Protein AF-A0A952SLA1-F1 (afdb_monomer)

Nearest PDB structures (foldseek):
  2pn2-assembly1_A-2  TM=8.470E-01  e=1.035E-06  Psychrobacter arcticus 273-4
  6mjn-assembly2_C  TM=7.609E-01  e=1.758E-06  Legionella pneumophila
  2onf-assembly1_B  TM=7.734E-01  e=1.473E-06  Thermoplasma acidophilum
  3lus-assembly1_A  TM=6.935E-01  e=1.978E-06  Vibrio cholerae O1 biovar El Tor str. N16961
  4mh4-assembly1_B  TM=7.014E-01  e=5.046E-05  Burkholderia cenocepacia J2315

Secondary structure (DSSP, 8-state):
--PPPPGGGTTTSGGG--HHHHHHHHHHHHHHHHHS---TT---PPPPPPHHHHHHH-S--EEEE-SSSS-EEEEETTEEEEE---GGGTS---S--HHHHHHHHHHHHHHHHHHHHHHHHT----EEEEEEEEEEESSGGGPEEEEEEEEEEESS--HHHHHHHHHHHTTSHHHHHHTS----------TTGGG-

Solvent-accessible surface area (backbone atoms only — not comparable to full-atom values): 12074 Å² total; per-residue (Å²): 142,78,82,85,78,70,81,70,68,67,67,65,67,65,80,77,57,54,52,69,56,54,39,50,53,52,54,46,53,42,51,49,57,69,66,51,96,62,71,92,87,57,98,69,75,60,80,57,66,54,75,67,56,44,68,56,50,56,91,64,72,51,75,52,68,72,89,56,53,65,41,28,45,34,38,45,67,95,41,81,48,54,32,10,34,46,60,94,78,62,18,70,54,79,34,51,33,70,66,53,50,52,47,50,54,43,46,51,38,20,47,52,45,41,49,57,50,30,59,76,68,70,46,60,67,74,49,68,50,69,50,73,46,79,48,76,45,78,61,78,92,74,39,44,80,43,75,50,78,50,76,49,78,41,57,88,58,52,72,67,53,50,54,50,45,58,66,47,38,70,65,17,70,58,51,49,51,72,76,47,94,69,85,87,85,86,81,92,77,66,97,62,73,80,75,117

Radius of gyration: 21.8 Å; Cα contacts (8 Å, |Δi|>4): 211; chains: 1; bounding box: 40×64×58 Å

Foldseek 3Di:
DDDDDDPVVVVVVPPPDQLVRLLVLLLVQQVVVVPDPDDPPDPDHRQFDPPVSPVSNDWDKHWDDDPAPQWIWIDTGSDIFIAWDDVVVVIDPPHHHPVVVLVVVLQVLLQVQLVVVCVVVVHFWPGKDKDKDWDWDDDDPPIDIDIDIDMDIDGPGDPVSVVVSVVRSCVGPSNCQVVDDHDDDDDDDDDCPSPD

Sequence (196 aa):
MKATEPIATIAAAYTTMSSAALTMLYHWSAVRWIKEDRPVNTPQDPPAPDAATAAELGHSAIVSIDRDPYVSTVYARDHRLVADEPTSMGGGDTGPTPYELLLASIGACKVITLRMYADRKGWPMESATIALTHTRQGAGAEARETIAAELELTGPLSSEQRARLSEIADRCPVHRTLAGDLVLTTVLVEEGDAMA

pLDDT: mean 78.45, std 22.01, range [32.94, 98.5]

Mean predicted aligned error: 12.23 Å

Structure (mmCIF, N/CA/C/O backbone):
data_AF-A0A952SLA1-F1
#
_entry.id   AF-A0A952SLA1-F1
#
loop_
_atom_site.group_PDB
_atom_site.id
_atom_site.type_symbol
_atom_site.label_atom_id
_atom_site.label_alt_id
_atom_site.label_comp_id
_atom_site.label_asym_id
_atom_site.label_entity_id
_atom_site.label_seq_id
_atom_site.pdbx_PDB_ins_code
_atom_site.Cartn_x
_atom_site.Cartn_y
_atom_site.Cartn_z
_atom_site.occupancy
_atom_site.B_iso_or_equiv
_atom_site.auth_seq_id
_atom_site.auth_comp_id
_atom_site.auth_asym_id
_atom_site.auth_atom_id
_atom_site.pdbx_PDB_model_num
ATOM 1 N N . MET A 1 1 ? 6.727 -45.889 -34.108 1.00 43.34 1 MET A N 1
ATOM 2 C CA . MET A 1 1 ? 6.498 -46.445 -32.756 1.00 43.34 1 MET A CA 1
ATOM 3 C C . MET A 1 1 ? 7.802 -46.402 -31.980 1.00 43.34 1 MET A C 1
ATOM 5 O O . MET A 1 1 ? 8.646 -47.265 -32.174 1.00 43.34 1 MET A O 1
ATOM 9 N N . LYS A 1 2 ? 7.987 -45.379 -31.148 1.00 33.00 2 LYS A N 1
ATOM 10 C CA . LYS A 1 2 ? 8.925 -45.401 -30.022 1.00 33.00 2 LYS A CA 1
ATOM 11 C C . LYS A 1 2 ? 8.209 -44.760 -28.839 1.00 33.00 2 LYS A C 1
ATOM 13 O O . LYS A 1 2 ? 7.409 -43.849 -29.028 1.00 33.00 2 LYS A O 1
ATOM 18 N N . ALA A 1 3 ? 8.396 -45.405 -27.701 1.00 33.41 3 ALA A N 1
ATOM 19 C CA . ALA A 1 3 ? 7.540 -45.387 -26.535 1.00 33.41 3 ALA A CA 1
ATOM 20 C C . ALA A 1 3 ? 7.492 -44.025 -25.834 1.00 33.41 3 ALA A C 1
ATOM 22 O O . ALA A 1 3 ? 8.496 -43.330 -25.729 1.00 33.41 3 ALA A O 1
ATOM 23 N N . THR A 1 4 ? 6.303 -43.703 -25.336 1.00 45.06 4 THR A N 1
ATOM 24 C CA . THR A 1 4 ? 6.039 -42.760 -24.250 1.00 45.06 4 THR A CA 1
ATOM 25 C C . THR A 1 4 ? 6.838 -43.157 -23.011 1.00 45.06 4 THR A C 1
ATOM 27 O O . THR A 1 4 ? 6.607 -44.236 -22.461 1.00 45.06 4 THR A O 1
ATOM 30 N N . GLU A 1 5 ? 7.743 -42.294 -22.559 1.00 38.94 5 GLU A N 1
ATOM 31 C CA . GLU A 1 5 ? 8.254 -42.369 -21.190 1.00 38.94 5 GLU A CA 1
ATOM 32 C C . GLU A 1 5 ? 7.191 -41.830 -20.214 1.00 38.94 5 GLU A C 1
ATOM 34 O O . GLU A 1 5 ? 6.466 -40.888 -20.552 1.00 38.94 5 GLU A O 1
ATOM 39 N N . PRO A 1 6 ? 7.022 -42.448 -19.031 1.00 40.94 6 PRO A N 1
ATOM 40 C CA . PRO A 1 6 ? 5.952 -42.098 -18.114 1.00 40.94 6 PRO A CA 1
ATOM 41 C C . PRO A 1 6 ? 6.250 -40.780 -17.389 1.00 40.94 6 PRO A C 1
ATOM 43 O O . PRO A 1 6 ? 7.374 -40.507 -16.977 1.00 40.94 6 PRO A O 1
ATOM 46 N N . ILE A 1 7 ? 5.180 -40.023 -17.141 1.00 42.28 7 ILE A N 1
ATOM 47 C CA . ILE A 1 7 ? 5.076 -38.748 -16.398 1.00 42.28 7 ILE A CA 1
ATOM 48 C C . ILE A 1 7 ? 5.726 -38.783 -14.985 1.00 42.28 7 ILE A C 1
ATOM 50 O O . ILE A 1 7 ? 5.871 -37.756 -14.330 1.00 42.28 7 ILE A O 1
ATOM 54 N N . ALA A 1 8 ? 6.198 -39.944 -14.521 1.00 32.94 8 ALA A N 1
ATOM 55 C CA . ALA A 1 8 ? 6.833 -40.140 -13.220 1.00 32.94 8 ALA A CA 1
ATOM 56 C C . ALA A 1 8 ? 8.242 -39.521 -13.081 1.00 32.94 8 ALA A C 1
ATOM 58 O O . ALA A 1 8 ? 8.677 -39.282 -11.958 1.00 32.94 8 ALA A O 1
ATOM 59 N N . THR A 1 9 ? 8.951 -39.222 -14.176 1.00 38.16 9 THR A N 1
ATOM 60 C CA . THR A 1 9 ? 10.340 -38.713 -14.098 1.00 38.16 9 THR A CA 1
ATOM 61 C C . THR A 1 9 ? 10.426 -37.205 -13.811 1.00 38.16 9 THR A C 1
ATOM 63 O O . THR A 1 9 ? 11.450 -36.734 -13.327 1.00 38.16 9 THR A O 1
ATOM 66 N N . ILE A 1 10 ? 9.346 -36.439 -14.011 1.00 40.91 10 ILE A N 1
ATOM 67 C CA . ILE A 1 10 ? 9.342 -34.985 -13.748 1.00 40.91 10 ILE A CA 1
ATOM 68 C C . ILE A 1 10 ? 9.152 -34.679 -12.248 1.00 40.91 10 ILE A C 1
ATOM 70 O O . ILE A 1 10 ? 9.674 -33.689 -11.753 1.00 40.91 10 ILE A O 1
ATOM 74 N N . ALA A 1 11 ? 8.508 -35.565 -11.480 1.00 35.81 11 ALA A N 1
ATOM 75 C CA . ALA A 1 11 ? 8.254 -35.346 -10.050 1.00 35.81 11 ALA A CA 1
ATOM 76 C C . ALA A 1 11 ? 9.509 -35.457 -9.156 1.00 35.81 11 ALA A C 1
ATOM 78 O O . ALA A 1 11 ? 9.521 -34.921 -8.053 1.00 35.81 11 ALA A O 1
ATOM 79 N N . ALA A 1 12 ? 10.577 -36.122 -9.614 1.00 36.41 12 ALA A N 1
ATOM 80 C CA . ALA A 1 12 ? 11.776 -36.349 -8.801 1.00 36.41 12 ALA A CA 1
ATOM 81 C C . ALA A 1 12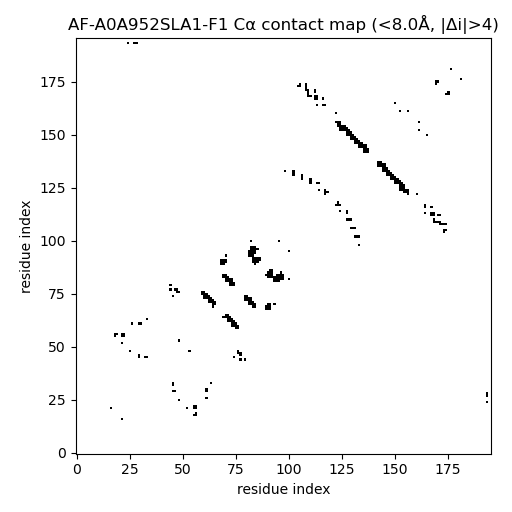 ? 12.740 -35.145 -8.761 1.00 36.41 12 ALA A C 1
ATOM 83 O O . ALA A 1 12 ? 13.519 -35.030 -7.814 1.00 36.41 12 ALA A O 1
ATOM 84 N N . ALA A 1 13 ? 12.670 -34.233 -9.740 1.00 39.88 13 ALA A N 1
ATOM 85 C CA . ALA A 1 13 ? 13.579 -33.087 -9.849 1.00 39.88 13 ALA A CA 1
ATOM 86 C C . ALA A 1 13 ? 13.260 -31.943 -8.865 1.00 39.88 13 ALA A C 1
ATOM 88 O O . ALA A 1 13 ? 14.137 -31.145 -8.546 1.00 39.88 13 ALA A O 1
ATOM 89 N N . TYR A 1 14 ? 12.034 -31.890 -8.335 1.00 42.75 14 TYR A N 1
ATOM 90 C CA . TYR A 1 14 ? 11.587 -30.823 -7.432 1.00 42.75 14 TYR A CA 1
ATOM 91 C C . TYR A 1 14 ? 11.990 -31.048 -5.967 1.00 42.75 14 TYR A C 1
ATOM 93 O O . TYR A 1 14 ? 12.074 -30.100 -5.196 1.00 42.75 14 TYR A O 1
ATOM 101 N N . THR A 1 15 ? 12.319 -32.282 -5.574 1.00 43.84 15 THR A N 1
ATOM 102 C CA . THR A 1 15 ? 12.579 -32.641 -4.164 1.00 43.84 15 THR A CA 1
ATOM 103 C C . THR A 1 15 ? 13.938 -32.180 -3.615 1.00 43.84 15 THR A C 1
ATOM 105 O O . THR A 1 15 ? 14.208 -32.366 -2.430 1.00 43.84 15 THR A O 1
ATOM 108 N N . THR A 1 16 ? 14.818 -31.614 -4.449 1.00 45.78 16 THR A N 1
ATOM 109 C CA . THR A 1 16 ? 16.187 -31.219 -4.054 1.00 45.78 16 THR A CA 1
ATOM 110 C C . THR A 1 16 ? 16.540 -29.764 -4.359 1.00 45.78 16 THR A C 1
ATOM 112 O O . THR A 1 16 ? 17.681 -29.358 -4.137 1.00 45.78 16 THR A O 1
ATOM 115 N N . MET A 1 17 ? 15.607 -28.965 -4.879 1.00 48.09 17 MET A N 1
ATOM 116 C CA . MET A 1 17 ? 15.880 -27.569 -5.222 1.00 48.09 17 MET A CA 1
ATOM 117 C C . MET A 1 17 ? 15.688 -26.667 -4.000 1.00 48.09 17 MET A C 1
ATOM 119 O O . MET A 1 17 ? 14.691 -26.751 -3.294 1.00 48.09 17 MET A O 1
ATOM 123 N N . SER A 1 18 ? 16.656 -25.788 -3.738 1.00 49.88 18 SER A N 1
ATOM 124 C CA . SER A 1 18 ? 16.483 -24.712 -2.755 1.00 49.88 18 SER A CA 1
ATOM 125 C C . SER A 1 18 ? 15.348 -23.778 -3.201 1.00 49.88 18 SER A C 1
ATOM 127 O O . SER A 1 18 ? 15.188 -23.558 -4.402 1.00 49.88 18 SER A O 1
ATOM 129 N N . SER A 1 19 ? 14.613 -23.172 -2.262 1.00 50.59 19 SER A N 1
ATOM 130 C CA . SER A 1 19 ? 13.559 -22.168 -2.534 1.00 50.59 19 SER A CA 1
ATOM 131 C C . SER A 1 19 ? 14.018 -21.078 -3.525 1.00 50.59 19 SER A C 1
ATOM 133 O O . SER A 1 19 ? 13.255 -20.660 -4.397 1.00 50.59 19 SER A O 1
ATOM 135 N N . ALA A 1 20 ? 15.303 -20.703 -3.506 1.00 43.28 20 ALA A N 1
ATOM 136 C CA . ALA A 1 20 ? 15.884 -19.767 -4.471 1.00 43.28 20 ALA A CA 1
ATOM 137 C C . ALA A 1 20 ? 15.860 -20.280 -5.929 1.00 43.28 20 ALA A C 1
ATOM 139 O O . ALA A 1 20 ? 15.595 -19.515 -6.852 1.00 43.28 20 ALA A O 1
ATOM 140 N N . ALA A 1 21 ? 16.096 -21.574 -6.152 1.00 47.94 21 ALA A N 1
ATOM 141 C CA . ALA A 1 21 ? 16.152 -22.168 -7.487 1.00 47.94 21 ALA A CA 1
ATOM 142 C C . ALA A 1 21 ? 14.748 -22.402 -8.082 1.00 47.94 21 ALA A C 1
ATOM 144 O O . ALA A 1 21 ? 14.544 -22.198 -9.277 1.00 47.94 21 ALA A O 1
ATOM 145 N N . LEU A 1 22 ? 13.762 -22.726 -7.239 1.00 48.06 22 LEU A N 1
ATOM 146 C CA . LEU A 1 22 ? 12.336 -22.746 -7.601 1.00 48.06 22 LEU A CA 1
ATOM 147 C C . LEU A 1 22 ? 11.819 -21.340 -7.939 1.00 48.06 22 LEU A C 1
ATOM 149 O O . LEU A 1 22 ? 11.082 -21.163 -8.909 1.00 48.06 22 LEU A O 1
ATOM 153 N N . THR A 1 23 ? 12.289 -20.331 -7.195 1.00 47.50 23 THR A N 1
ATOM 154 C CA . THR A 1 23 ? 12.039 -18.914 -7.486 1.00 47.50 23 THR A CA 1
ATOM 155 C C . THR A 1 23 ? 12.507 -18.521 -8.864 1.00 47.50 23 THR A C 1
ATOM 157 O O . THR A 1 23 ? 11.713 -18.001 -9.647 1.00 47.50 23 THR A O 1
ATOM 160 N N . MET A 1 24 ? 13.750 -18.834 -9.203 1.00 51.06 24 MET A N 1
ATOM 161 C CA . MET A 1 24 ? 14.272 -18.522 -10.524 1.00 51.06 24 MET A CA 1
ATOM 162 C C . MET A 1 24 ? 13.478 -19.251 -11.620 1.00 51.06 24 MET A C 1
ATOM 164 O O . MET A 1 24 ? 12.956 -18.592 -12.515 1.00 51.06 24 MET A O 1
ATOM 168 N N . LEU A 1 25 ? 13.277 -20.567 -11.525 1.00 56.56 25 LEU A N 1
ATOM 169 C CA . LEU A 1 25 ? 12.568 -21.331 -12.563 1.00 56.56 25 LEU A CA 1
ATOM 170 C C . LEU A 1 25 ? 11.125 -20.859 -12.814 1.00 56.56 25 LEU A C 1
ATOM 172 O O . LEU A 1 25 ? 10.714 -20.756 -13.974 1.00 56.56 25 LEU A O 1
ATOM 176 N N . TYR A 1 26 ? 10.360 -20.537 -11.765 1.00 54.69 26 TYR A N 1
ATOM 177 C CA . TYR A 1 26 ? 9.002 -20.008 -11.924 1.00 54.69 26 TYR A CA 1
ATOM 178 C C . TYR A 1 26 ? 9.004 -18.617 -12.571 1.00 54.69 26 TYR A C 1
ATOM 180 O O . TYR A 1 26 ? 8.294 -18.397 -13.554 1.00 54.69 26 TYR A O 1
ATOM 188 N N . HIS A 1 27 ? 9.835 -17.693 -12.069 1.00 47.41 27 HIS A N 1
ATOM 189 C CA . HIS A 1 27 ? 9.910 -16.336 -12.616 1.00 47.41 27 HIS A CA 1
ATOM 190 C C . HIS A 1 27 ? 10.312 -16.364 -14.094 1.00 47.41 27 HIS A C 1
ATOM 192 O O . HIS A 1 27 ? 9.701 -15.676 -14.903 1.00 47.41 27 HIS A O 1
ATOM 198 N N . TRP A 1 28 ? 11.260 -17.219 -14.478 1.00 48.12 28 TRP A N 1
ATOM 199 C CA . TRP A 1 28 ? 11.701 -17.355 -15.867 1.00 48.12 28 TRP A CA 1
ATOM 200 C C . TRP A 1 28 ? 10.676 -18.030 -16.783 1.00 48.12 28 TRP A C 1
ATOM 202 O O . TRP A 1 28 ? 10.518 -17.617 -17.933 1.00 48.12 28 TRP A O 1
ATOM 212 N N . SER A 1 29 ? 9.916 -19.001 -16.274 1.00 59.28 29 SER A N 1
ATOM 213 C CA . SER A 1 29 ? 8.807 -19.620 -17.013 1.00 59.28 29 SER A CA 1
ATOM 214 C C . SER A 1 29 ? 7.667 -18.628 -17.272 1.00 59.28 29 SER A C 1
ATOM 216 O O . SER A 1 29 ? 7.120 -18.580 -18.374 1.00 59.28 29 SER A O 1
ATOM 218 N N . ALA A 1 30 ? 7.342 -17.784 -16.292 1.00 52.97 30 ALA A N 1
ATOM 219 C CA . ALA A 1 30 ? 6.322 -16.751 -16.431 1.00 52.97 30 ALA A CA 1
ATOM 220 C C . ALA A 1 30 ? 6.808 -15.548 -17.266 1.00 52.97 30 ALA A C 1
ATOM 222 O O . ALA A 1 30 ? 6.053 -15.039 -18.089 1.00 52.97 30 ALA A O 1
ATOM 223 N N . VAL A 1 31 ? 8.084 -15.155 -17.174 1.00 53.16 31 VAL A N 1
ATOM 224 C CA . VAL A 1 31 ? 8.702 -14.176 -18.093 1.00 53.16 31 VAL A CA 1
ATOM 225 C C . VAL A 1 31 ? 8.676 -14.685 -19.536 1.00 53.16 31 VAL A C 1
ATOM 227 O O . VAL A 1 31 ? 8.389 -13.921 -20.454 1.00 53.16 31 VAL A O 1
ATOM 230 N N . ARG A 1 32 ? 8.920 -15.981 -19.760 1.00 55.47 32 ARG A N 1
ATOM 231 C CA . ARG A 1 32 ? 8.799 -16.601 -21.086 1.00 55.47 32 ARG A CA 1
ATOM 232 C C . ARG A 1 32 ? 7.361 -16.577 -21.605 1.00 55.47 32 ARG A C 1
ATOM 234 O O . ARG A 1 32 ? 7.157 -16.292 -22.779 1.00 55.47 32 ARG A O 1
ATOM 241 N N . TRP A 1 33 ? 6.382 -16.827 -20.736 1.00 49.25 33 TRP A N 1
ATOM 242 C CA . TRP A 1 33 ? 4.964 -16.705 -21.078 1.00 49.25 33 TRP A CA 1
ATOM 243 C C . TRP A 1 33 ? 4.598 -15.267 -21.497 1.00 49.25 33 TRP A C 1
ATOM 245 O O . TRP A 1 33 ? 3.852 -15.094 -22.455 1.00 49.25 33 TRP A O 1
ATOM 255 N N . ILE A 1 34 ? 5.175 -14.247 -20.845 1.00 50.03 34 ILE A N 1
ATOM 256 C CA . ILE A 1 34 ? 4.973 -12.824 -21.185 1.00 50.03 34 ILE A CA 1
ATOM 257 C C . ILE A 1 34 ? 5.632 -12.453 -22.528 1.00 50.03 34 ILE A C 1
ATOM 259 O O . ILE A 1 34 ? 5.104 -11.619 -23.257 1.00 50.03 34 ILE A O 1
ATOM 263 N N . LYS A 1 35 ? 6.783 -13.054 -22.858 1.00 44.03 35 LYS A N 1
ATOM 264 C CA . LYS A 1 35 ? 7.588 -12.729 -24.053 1.00 44.03 35 LYS A CA 1
ATOM 265 C C . LYS A 1 35 ? 7.155 -13.429 -25.346 1.00 44.03 35 LYS A C 1
ATOM 267 O O . LYS A 1 35 ? 7.640 -13.062 -26.412 1.00 44.03 35 LYS A O 1
ATOM 272 N N . GLU A 1 36 ? 6.307 -14.454 -25.292 1.00 50.72 36 GLU A N 1
ATOM 273 C CA . GLU A 1 36 ? 5.755 -15.050 -26.513 1.00 50.72 36 GLU A CA 1
ATOM 274 C C . GLU A 1 36 ? 4.754 -14.069 -27.142 1.00 50.72 36 GLU A C 1
ATOM 276 O O . GLU A 1 36 ? 3.711 -13.818 -26.548 1.00 50.72 36 GLU A O 1
ATOM 281 N N . ASP A 1 37 ? 5.084 -13.532 -28.329 1.00 42.19 37 ASP A N 1
ATOM 282 C CA . ASP A 1 37 ? 4.292 -12.586 -29.141 1.00 42.19 37 ASP A CA 1
ATOM 283 C C . ASP A 1 37 ? 2.820 -13.025 -29.251 1.00 42.19 37 ASP A C 1
ATOM 285 O O . ASP A 1 37 ? 2.411 -13.777 -30.144 1.00 42.19 37 ASP A O 1
ATOM 289 N N . ARG A 1 38 ? 1.999 -12.568 -28.303 1.00 44.94 38 ARG A N 1
ATOM 290 C CA . ARG A 1 38 ? 0.571 -12.863 -28.231 1.00 44.94 38 ARG A CA 1
ATOM 291 C C . ARG A 1 38 ? -0.203 -11.551 -28.178 1.00 44.94 38 ARG A C 1
ATOM 293 O O . ARG A 1 38 ? 0.195 -10.624 -27.479 1.00 44.94 38 ARG A O 1
ATOM 300 N N . PRO A 1 39 ? -1.313 -11.445 -28.924 1.00 38.78 39 PRO A N 1
ATOM 301 C CA . PRO A 1 39 ? -2.072 -10.209 -29.009 1.00 38.78 39 PRO A CA 1
ATOM 302 C C . PRO A 1 39 ? -2.547 -9.763 -27.620 1.00 38.78 39 PRO A C 1
ATOM 304 O O . PRO A 1 39 ? -3.238 -10.515 -26.929 1.00 38.78 39 PRO A O 1
ATOM 307 N N . VAL A 1 40 ? -2.235 -8.505 -27.281 1.00 42.12 40 VAL A N 1
ATOM 308 C CA . VAL A 1 40 ? -2.532 -7.777 -26.023 1.00 42.12 40 VAL A CA 1
ATOM 309 C C . VAL A 1 40 ? -4.003 -7.886 -25.569 1.00 42.12 40 VAL A C 1
ATOM 311 O O . VAL A 1 40 ? -4.319 -7.697 -24.397 1.00 42.12 40 VAL A O 1
ATOM 314 N N . ASN A 1 41 ? -4.909 -8.278 -26.471 1.00 34.78 41 ASN A N 1
ATOM 315 C CA . ASN A 1 41 ? -6.347 -8.410 -26.227 1.00 34.78 41 ASN A CA 1
ATOM 316 C C . ASN A 1 41 ? -6.846 -9.836 -25.927 1.00 34.78 41 ASN A C 1
ATOM 318 O O . ASN A 1 41 ? -8.048 -10.084 -26.024 1.00 34.78 41 ASN A O 1
ATOM 322 N N . THR A 1 42 ? -5.978 -10.770 -25.528 1.00 37.78 42 THR A N 1
ATOM 323 C CA . THR A 1 42 ? -6.430 -12.075 -25.010 1.00 37.78 42 THR A CA 1
ATOM 324 C C . THR A 1 42 ? -6.150 -12.155 -23.507 1.00 37.78 42 THR A C 1
ATOM 326 O O . THR A 1 42 ? -4.982 -12.181 -23.125 1.00 37.78 42 THR A O 1
ATOM 329 N N . PRO A 1 43 ? -7.172 -12.184 -22.630 1.00 41.72 43 PRO A N 1
ATOM 330 C CA . PRO A 1 43 ? -6.973 -12.399 -21.205 1.00 41.72 43 PRO A CA 1
ATOM 331 C C . PRO A 1 43 ? -6.674 -13.877 -20.979 1.00 41.72 43 PRO A C 1
ATOM 333 O O . PRO A 1 43 ? -7.566 -14.705 -20.814 1.00 41.72 43 PRO A O 1
ATOM 336 N N . GLN A 1 44 ? -5.399 -14.213 -21.023 1.00 44.22 44 GLN A N 1
ATOM 337 C CA . GLN A 1 44 ? -4.875 -15.358 -20.303 1.00 44.22 44 GLN A CA 1
ATOM 338 C C . GLN A 1 44 ? -3.760 -14.797 -19.442 1.00 44.22 44 GLN A C 1
ATOM 340 O O . GLN A 1 44 ? -3.009 -13.967 -19.926 1.00 44.22 44 GLN A O 1
ATOM 345 N N . ASP A 1 45 ? -3.724 -15.154 -18.170 1.00 48.94 45 ASP A N 1
ATOM 346 C CA . ASP A 1 45 ? -2.654 -14.786 -17.250 1.00 48.94 45 ASP A CA 1
ATOM 347 C C . ASP A 1 45 ? -1.480 -15.769 -17.431 1.00 48.94 45 ASP A C 1
ATOM 349 O O . ASP A 1 45 ? -1.698 -16.891 -17.920 1.00 48.94 45 ASP A O 1
ATOM 353 N N . PRO A 1 46 ? -0.236 -15.413 -17.047 1.00 49.47 46 PRO A N 1
ATOM 354 C CA . PRO A 1 46 ? 0.784 -16.432 -16.840 1.00 49.47 46 PRO A CA 1
ATOM 355 C C . PRO A 1 46 ? 0.221 -17.483 -15.877 1.00 49.47 46 PRO A C 1
ATOM 357 O O . PRO A 1 46 ? -0.436 -17.108 -14.902 1.00 49.47 46 PRO A O 1
ATOM 360 N N . PRO A 1 47 ? 0.416 -18.790 -16.141 1.00 52.12 47 PRO A N 1
ATOM 361 C CA . PRO A 1 47 ? -0.121 -19.819 -15.267 1.00 52.12 47 PRO A CA 1
ATOM 362 C C . PRO A 1 47 ? 0.424 -19.586 -13.860 1.00 52.12 47 PRO A C 1
ATOM 364 O O . PRO A 1 47 ? 1.643 -19.571 -13.665 1.00 52.12 47 PRO A O 1
ATOM 367 N N . ALA A 1 48 ? -0.475 -19.373 -12.897 1.00 53.53 48 ALA A N 1
ATOM 368 C CA . ALA A 1 48 ? -0.086 -19.241 -11.505 1.00 53.53 48 ALA A CA 1
ATOM 369 C C . ALA A 1 48 ? 0.728 -20.468 -11.070 1.00 53.53 48 ALA A C 1
ATOM 371 O O . ALA A 1 48 ? 0.495 -21.576 -11.575 1.00 53.53 48 ALA A O 1
ATOM 372 N N . PRO A 1 49 ? 1.686 -20.295 -10.141 1.00 55.09 49 PRO A N 1
ATOM 373 C CA . PRO A 1 49 ? 2.421 -21.432 -9.628 1.00 55.09 49 PRO A CA 1
ATOM 374 C C . PRO A 1 49 ? 1.416 -22.364 -8.953 1.00 55.09 49 PRO A C 1
ATOM 376 O O . PRO A 1 49 ? 0.453 -21.902 -8.330 1.00 55.09 49 PRO A O 1
ATOM 379 N N . ASP A 1 50 ? 1.639 -23.675 -9.038 1.00 62.50 50 ASP A N 1
ATOM 380 C CA . ASP A 1 50 ? 0.862 -24.591 -8.212 1.00 62.50 50 ASP A CA 1
ATOM 381 C C . ASP A 1 50 ? 1.036 -24.256 -6.718 1.00 62.50 50 ASP A C 1
ATOM 383 O O . ASP A 1 50 ? 1.958 -23.547 -6.302 1.00 62.50 50 ASP A O 1
ATOM 387 N N . ALA A 1 51 ? 0.115 -24.741 -5.885 1.00 55.81 51 ALA A N 1
ATOM 388 C CA . ALA A 1 51 ? 0.079 -24.382 -4.468 1.00 55.81 51 ALA A CA 1
ATOM 389 C C . ALA A 1 51 ? 1.375 -24.736 -3.710 1.00 55.81 51 ALA A C 1
ATOM 391 O O . ALA A 1 51 ? 1.697 -24.072 -2.725 1.00 55.81 51 ALA A O 1
ATOM 392 N N . ALA A 1 52 ? 2.115 -25.754 -4.165 1.00 56.44 52 ALA A N 1
ATOM 393 C CA . ALA A 1 52 ? 3.394 -26.149 -3.582 1.00 56.44 52 ALA A CA 1
ATOM 394 C C . ALA A 1 52 ? 4.487 -25.123 -3.919 1.00 56.44 52 ALA A C 1
ATOM 396 O O . ALA A 1 52 ? 5.141 -24.597 -3.021 1.00 56.44 52 ALA A O 1
ATOM 397 N N . THR A 1 53 ? 4.591 -24.747 -5.192 1.00 58.78 53 THR A N 1
ATOM 398 C CA . THR A 1 53 ? 5.533 -23.734 -5.675 1.00 58.78 53 THR A CA 1
ATOM 399 C C . THR A 1 53 ? 5.220 -22.361 -5.069 1.00 58.78 53 THR A C 1
ATOM 401 O O . THR A 1 53 ? 6.114 -21.661 -4.602 1.00 58.78 53 THR A O 1
ATOM 404 N N . ALA A 1 54 ? 3.941 -21.984 -4.971 1.00 59.12 54 ALA A N 1
ATOM 405 C CA . ALA A 1 54 ? 3.514 -20.731 -4.345 1.00 59.12 54 ALA A CA 1
ATOM 406 C C . ALA A 1 54 ? 3.877 -20.647 -2.848 1.00 59.12 54 ALA A C 1
ATOM 408 O O . ALA A 1 54 ? 4.197 -19.565 -2.353 1.00 59.12 54 ALA A O 1
ATOM 409 N N . ALA A 1 55 ? 3.846 -21.772 -2.127 1.00 57.75 55 ALA A N 1
ATOM 410 C CA . ALA A 1 55 ? 4.220 -21.824 -0.715 1.00 57.75 55 ALA A CA 1
ATOM 411 C C . ALA A 1 55 ? 5.736 -21.653 -0.497 1.00 57.75 55 ALA A C 1
ATOM 413 O O . ALA A 1 55 ? 6.144 -21.082 0.514 1.00 57.75 55 ALA A O 1
ATOM 414 N N . GLU A 1 56 ? 6.563 -22.103 -1.443 1.00 60.66 56 GLU A N 1
ATOM 415 C CA . GLU A 1 56 ? 8.029 -22.019 -1.371 1.00 60.66 56 GLU A CA 1
ATOM 416 C C . GLU A 1 56 ? 8.608 -20.703 -1.920 1.00 60.66 56 GLU A C 1
ATOM 418 O O . GLU A 1 56 ? 9.682 -20.283 -1.484 1.00 60.66 56 GLU A O 1
ATOM 423 N N . LEU A 1 57 ? 7.898 -20.041 -2.842 1.00 61.50 57 LEU A N 1
ATOM 424 C CA . LEU A 1 57 ? 8.255 -18.745 -3.445 1.00 61.50 57 LEU A CA 1
ATOM 425 C C . LEU A 1 57 ? 8.089 -17.547 -2.499 1.00 61.50 57 LEU A C 1
ATOM 427 O O . LEU A 1 57 ? 8.715 -16.505 -2.690 1.00 61.50 57 LEU A O 1
ATOM 431 N N . GLY A 1 58 ? 7.196 -17.657 -1.515 1.00 78.44 58 GLY A N 1
ATOM 432 C CA . GLY A 1 58 ? 6.763 -16.510 -0.721 1.00 78.44 58 GLY A CA 1
ATOM 433 C C . GLY A 1 58 ? 6.014 -15.459 -1.555 1.00 78.44 58 GLY A C 1
ATOM 434 O O . GLY A 1 58 ? 5.311 -15.770 -2.518 1.00 78.44 58 GLY A O 1
ATOM 435 N N . HIS A 1 59 ? 6.122 -14.188 -1.162 1.00 85.94 59 HIS A N 1
ATOM 436 C CA . HIS A 1 59 ? 5.502 -13.078 -1.891 1.00 85.94 59 HIS A CA 1
ATOM 437 C C . HIS A 1 59 ? 6.331 -12.727 -3.133 1.00 85.94 59 HIS A C 1
ATOM 439 O O . HIS A 1 59 ? 7.460 -12.262 -3.002 1.00 85.94 59 HIS A O 1
ATOM 445 N N . SER A 1 60 ? 5.759 -12.914 -4.324 1.00 86.25 60 SER A N 1
ATOM 446 C CA . SER A 1 60 ? 6.406 -12.619 -5.607 1.00 86.25 60 SER A CA 1
ATOM 447 C C . SER A 1 60 ? 5.505 -11.789 -6.520 1.00 86.25 60 SER A C 1
ATOM 449 O O . SER A 1 60 ? 4.274 -11.847 -6.432 1.00 86.25 60 SER A O 1
ATOM 451 N N . ALA A 1 61 ? 6.138 -11.008 -7.392 1.00 89.06 61 ALA A N 1
ATOM 452 C CA . ALA A 1 61 ? 5.488 -10.272 -8.463 1.00 89.06 61 ALA A CA 1
ATOM 453 C C . ALA A 1 61 ? 6.398 -10.261 -9.695 1.00 89.06 61 ALA A C 1
ATOM 455 O O . ALA A 1 61 ? 7.620 -10.182 -9.568 1.00 89.06 61 ALA A O 1
ATOM 456 N N . ILE A 1 62 ? 5.795 -10.323 -10.878 1.00 88.75 62 ILE A N 1
ATOM 457 C CA . ILE A 1 62 ? 6.494 -10.208 -12.160 1.00 88.75 62 ILE A CA 1
ATOM 458 C C . ILE A 1 62 ? 6.010 -8.933 -12.825 1.00 88.75 62 ILE A C 1
ATOM 460 O O . ILE A 1 62 ? 4.807 -8.719 -12.948 1.00 88.75 62 ILE A O 1
ATOM 464 N N . VAL A 1 63 ? 6.947 -8.087 -13.238 1.00 92.06 63 VAL A N 1
ATOM 465 C CA . VAL A 1 63 ? 6.644 -6.798 -13.856 1.00 92.06 63 VAL A CA 1
ATOM 466 C C . VAL A 1 63 ? 7.307 -6.747 -15.220 1.00 92.06 63 VAL A C 1
ATOM 468 O O . VAL A 1 63 ? 8.495 -7.044 -15.345 1.00 92.06 63 VAL A O 1
ATOM 471 N N . SER A 1 64 ? 6.538 -6.384 -16.238 1.00 91.38 64 SER A N 1
ATOM 472 C CA . SER A 1 64 ? 7.024 -6.216 -17.605 1.00 91.38 64 SER A CA 1
ATOM 473 C C . SER A 1 64 ? 6.599 -4.869 -18.164 1.00 91.38 64 SER A C 1
ATOM 475 O O . SER A 1 64 ? 5.501 -4.392 -17.882 1.00 91.38 64 SER A O 1
ATOM 477 N N . ILE A 1 65 ? 7.452 -4.295 -18.999 1.00 90.25 65 ILE A N 1
ATOM 478 C CA . ILE A 1 65 ? 7.188 -3.093 -19.786 1.00 90.25 65 ILE A CA 1
ATOM 479 C C . ILE A 1 65 ? 7.464 -3.424 -21.256 1.00 90.25 65 ILE A C 1
ATOM 481 O O . ILE A 1 65 ? 8.411 -4.157 -21.547 1.00 90.25 65 ILE A O 1
ATOM 485 N N . ASP A 1 66 ? 6.611 -2.935 -22.154 1.00 89.31 66 ASP A N 1
ATOM 486 C CA . ASP A 1 66 ? 6.761 -3.086 -23.608 1.00 89.31 66 ASP A CA 1
ATOM 487 C C . ASP A 1 66 ? 7.198 -1.736 -24.221 1.00 89.31 66 ASP A C 1
ATOM 489 O O . ASP A 1 66 ? 7.976 -0.999 -23.614 1.00 89.31 66 ASP A O 1
ATOM 493 N N . ARG A 1 67 ? 6.741 -1.395 -25.431 1.00 87.31 67 ARG A N 1
ATOM 494 C CA . ARG A 1 67 ? 7.088 -0.148 -26.131 1.00 87.31 67 ARG A CA 1
ATOM 495 C C . ARG A 1 67 ? 6.274 1.067 -25.696 1.00 87.31 67 ARG A C 1
ATOM 497 O O . ARG A 1 67 ? 6.663 2.182 -26.050 1.00 87.31 67 ARG A O 1
ATOM 504 N N . ASP A 1 68 ? 5.167 0.872 -24.982 1.00 83.06 68 ASP A N 1
ATOM 505 C CA . ASP A 1 68 ? 4.382 1.984 -24.450 1.00 83.06 68 ASP A CA 1
ATOM 506 C C . ASP A 1 68 ? 5.204 2.755 -23.396 1.00 83.06 68 ASP A C 1
ATOM 508 O O . ASP A 1 68 ? 5.834 2.133 -22.535 1.00 83.06 68 ASP A O 1
ATOM 512 N N . PRO A 1 69 ? 5.243 4.102 -23.442 1.00 84.75 69 PRO A N 1
ATOM 513 C CA . PRO A 1 69 ? 6.038 4.889 -22.504 1.00 84.75 69 PRO A CA 1
ATOM 514 C C . PRO A 1 69 ? 5.586 4.690 -21.052 1.00 84.75 69 PRO A C 1
ATOM 516 O O . PRO A 1 69 ? 4.488 5.089 -20.684 1.00 84.75 69 PRO A O 1
ATOM 519 N N . TYR A 1 70 ? 6.456 4.091 -20.234 1.00 91.00 70 TYR A N 1
ATOM 520 C CA . TYR A 1 70 ? 6.318 3.908 -18.778 1.00 91.00 70 TYR A CA 1
ATOM 521 C C . TYR A 1 70 ? 5.141 3.046 -18.284 1.00 91.00 70 TYR A C 1
ATOM 523 O O . TYR A 1 70 ? 5.087 2.738 -17.093 1.00 91.00 70 TYR A O 1
ATOM 531 N N . VAL A 1 71 ? 4.276 2.561 -19.180 1.00 92.25 71 VAL A N 1
ATOM 532 C CA . VAL A 1 71 ? 3.203 1.615 -18.847 1.00 92.25 71 VAL A CA 1
ATOM 533 C C . VAL A 1 71 ? 3.797 0.237 -18.567 1.00 92.25 71 VAL A C 1
ATOM 535 O O . VAL A 1 71 ? 4.368 -0.412 -19.443 1.00 92.25 71 VAL A O 1
ATOM 538 N N . SER A 1 72 ? 3.613 -0.254 -17.347 1.00 93.62 72 SER A N 1
ATOM 539 C CA . SER A 1 72 ? 4.039 -1.589 -16.934 1.00 93.62 72 SER A CA 1
ATOM 540 C C . SER A 1 72 ? 2.858 -2.456 -16.509 1.00 93.62 72 SER A C 1
ATOM 542 O O . SER A 1 72 ? 1.900 -2.001 -15.881 1.00 93.62 72 SER A O 1
ATOM 544 N N . THR A 1 73 ? 2.934 -3.740 -16.850 1.00 93.44 73 THR A N 1
ATOM 545 C CA . THR A 1 73 ? 1.984 -4.756 -16.391 1.00 93.44 73 THR A CA 1
ATOM 546 C C . THR A 1 73 ? 2.595 -5.521 -15.226 1.00 93.44 73 THR A C 1
ATOM 548 O O . THR A 1 73 ? 3.707 -6.038 -15.331 1.00 93.44 73 THR A O 1
ATOM 551 N N . VAL A 1 74 ? 1.856 -5.603 -14.121 1.00 92.94 74 VAL A N 1
ATOM 552 C CA . VAL A 1 74 ? 2.249 -6.290 -12.888 1.00 92.94 74 VAL A CA 1
ATOM 553 C C . VAL A 1 74 ? 1.396 -7.543 -12.721 1.00 92.94 74 VAL A C 1
ATOM 555 O O . VAL A 1 74 ? 0.169 -7.465 -12.691 1.00 92.94 74 VAL A O 1
ATOM 558 N N . TYR A 1 75 ? 2.042 -8.690 -12.548 1.00 88.06 75 TYR A N 1
ATOM 559 C CA . TYR A 1 75 ? 1.408 -9.969 -12.241 1.00 88.06 75 TYR A CA 1
ATOM 560 C C . TYR A 1 75 ? 1.752 -10.393 -10.814 1.00 88.06 75 TYR A C 1
ATOM 562 O O . TYR A 1 75 ? 2.928 -10.509 -10.463 1.00 88.06 75 TYR A O 1
ATOM 570 N N . ALA A 1 76 ? 0.733 -10.644 -9.991 1.00 87.06 76 ALA A N 1
ATOM 571 C CA . ALA A 1 76 ? 0.874 -11.115 -8.615 1.00 87.06 76 ALA A CA 1
ATOM 572 C C . ALA A 1 76 ? -0.174 -12.200 -8.320 1.00 87.06 76 ALA A C 1
ATOM 574 O O . ALA A 1 76 ? -1.346 -11.898 -8.083 1.00 87.06 76 ALA A O 1
ATOM 575 N N . ARG A 1 77 ? 0.249 -13.473 -8.303 1.00 85.25 77 ARG A N 1
ATOM 576 C CA . ARG A 1 77 ? -0.664 -14.639 -8.364 1.00 85.25 77 ARG A CA 1
ATOM 577 C C . ARG A 1 77 ? -1.570 -14.521 -9.605 1.00 85.25 77 ARG A C 1
ATOM 579 O O . ARG A 1 77 ? -1.085 -14.107 -10.649 1.00 85.25 77 ARG A O 1
ATOM 586 N N . ASP A 1 78 ? -2.865 -14.807 -9.480 1.00 82.62 78 ASP A N 1
ATOM 587 C CA . ASP A 1 78 ? -3.872 -14.657 -10.546 1.00 82.62 78 ASP A CA 1
ATOM 588 C C . ASP A 1 78 ? -4.367 -13.205 -10.731 1.00 82.62 78 ASP A C 1
ATOM 590 O O . ASP A 1 78 ? -5.453 -12.969 -11.258 1.00 82.62 78 ASP A O 1
ATOM 594 N N . HIS A 1 79 ? -3.639 -12.209 -10.216 1.00 85.56 79 HIS A N 1
ATOM 595 C CA . HIS A 1 79 ? -4.028 -10.806 -10.324 1.00 85.56 79 HIS A CA 1
ATOM 596 C C . HIS A 1 79 ? -3.110 -10.060 -11.280 1.00 85.56 79 HIS A C 1
ATOM 598 O O . HIS A 1 79 ? -1.886 -10.085 -11.135 1.00 85.56 79 HIS A O 1
ATOM 604 N N . ARG A 1 80 ? -3.733 -9.323 -12.199 1.00 89.56 80 ARG A N 1
ATOM 605 C CA . ARG A 1 80 ? -3.070 -8.385 -13.096 1.00 89.56 80 ARG A CA 1
ATOM 606 C C . ARG A 1 80 ? -3.366 -6.953 -12.662 1.00 89.56 80 ARG A C 1
ATOM 608 O O . ARG A 1 80 ? -4.528 -6.592 -12.483 1.00 89.56 80 ARG A O 1
ATOM 615 N N . LEU A 1 81 ? -2.321 -6.148 -12.516 1.00 92.81 81 LEU A N 1
ATOM 616 C CA . LEU A 1 81 ? -2.395 -4.711 -12.262 1.00 92.81 81 LEU A CA 1
ATOM 617 C C . LEU A 1 81 ? -1.609 -3.952 -13.335 1.00 92.81 81 LEU A C 1
ATOM 619 O O . LEU A 1 81 ? -0.776 -4.526 -14.036 1.00 92.81 81 LEU A O 1
ATOM 623 N N . VAL A 1 82 ? -1.875 -2.655 -13.440 1.00 94.12 82 VAL A N 1
ATOM 624 C CA . VAL A 1 82 ? -1.109 -1.718 -14.267 1.00 94.12 82 VAL A CA 1
ATOM 625 C C . VAL A 1 82 ? -0.407 -0.740 -13.333 1.00 94.12 82 VAL A C 1
ATOM 627 O O . VAL A 1 82 ? -1.004 -0.319 -12.341 1.00 94.12 82 VAL A O 1
ATOM 630 N N . ALA A 1 83 ? 0.841 -0.398 -13.643 1.00 96.38 83 ALA A N 1
ATOM 631 C CA . ALA A 1 83 ? 1.521 0.756 -13.069 1.00 96.38 83 ALA A CA 1
ATOM 632 C C . ALA A 1 83 ? 2.000 1.661 -14.200 1.00 96.38 83 ALA A C 1
ATOM 634 O O . ALA A 1 83 ? 2.532 1.159 -15.191 1.00 96.38 83 ALA A O 1
ATOM 635 N N . ASP A 1 84 ? 1.812 2.963 -14.056 1.00 96.75 84 ASP A N 1
ATOM 636 C CA . ASP A 1 84 ? 2.108 3.937 -15.103 1.00 96.75 84 ASP A CA 1
ATOM 637 C C . ASP A 1 84 ? 2.520 5.269 -14.479 1.00 96.75 84 ASP A C 1
ATOM 639 O O . ASP A 1 84 ? 2.156 5.573 -13.346 1.00 96.75 84 ASP A O 1
ATOM 643 N N . GLU A 1 85 ? 3.284 6.066 -15.212 1.00 96.69 85 GLU A N 1
ATOM 644 C CA . GLU A 1 85 ? 3.603 7.429 -14.806 1.00 96.69 85 GLU A CA 1
ATOM 645 C C . GLU A 1 85 ? 2.526 8.408 -15.312 1.00 96.69 85 GLU A C 1
ATOM 647 O O . GLU A 1 85 ? 1.867 8.155 -16.327 1.00 96.69 85 GLU A O 1
ATOM 652 N N . PRO A 1 86 ? 2.341 9.570 -14.661 1.00 94.62 86 PRO A N 1
ATOM 653 C CA . PRO A 1 86 ? 1.387 10.563 -15.131 1.00 94.62 86 PRO A CA 1
ATOM 654 C C . PRO A 1 86 ? 1.807 11.139 -16.487 1.00 94.62 86 PRO A C 1
ATOM 656 O O . PRO A 1 86 ? 2.995 11.187 -16.832 1.00 94.62 86 PRO A O 1
ATOM 659 N N . THR A 1 87 ? 0.856 11.725 -17.219 1.00 94.69 87 THR A N 1
ATOM 660 C CA . THR A 1 87 ? 1.147 12.376 -18.511 1.00 94.69 87 THR A CA 1
ATOM 661 C C . THR A 1 87 ? 2.189 13.493 -18.404 1.00 94.69 87 THR A C 1
ATOM 663 O O . THR A 1 87 ? 2.924 13.754 -19.354 1.00 94.69 87 THR A O 1
ATOM 666 N N . SER A 1 88 ? 2.291 14.157 -17.248 1.00 94.50 88 SER A N 1
ATOM 667 C CA . SER A 1 88 ? 3.296 15.198 -16.978 1.00 94.50 88 SER A CA 1
ATOM 668 C C . SER A 1 88 ? 4.735 14.669 -16.927 1.00 94.50 88 SER A C 1
ATOM 670 O O . SER A 1 88 ? 5.667 15.445 -17.134 1.00 94.50 88 SER A O 1
ATOM 672 N N . MET A 1 89 ? 4.911 13.367 -16.692 1.00 91.75 89 MET A N 1
ATOM 673 C CA . MET A 1 89 ? 6.193 12.656 -16.693 1.00 91.75 89 MET A CA 1
ATOM 674 C C . MET A 1 89 ? 6.396 11.831 -17.976 1.00 91.75 89 MET A C 1
ATOM 676 O O . MET A 1 89 ? 7.401 11.137 -18.119 1.00 91.75 89 MET A O 1
ATOM 680 N N . GLY A 1 90 ? 5.470 11.947 -18.936 1.00 92.00 90 GLY A N 1
ATOM 681 C CA . GLY A 1 90 ? 5.516 11.264 -20.228 1.00 92.00 90 GLY A CA 1
ATOM 682 C C . GLY A 1 90 ? 4.896 9.867 -20.241 1.00 92.00 90 GLY A C 1
ATOM 683 O O . GLY A 1 90 ? 5.072 9.173 -21.240 1.00 92.00 90 GLY A O 1
ATOM 684 N N . GLY A 1 91 ? 4.211 9.457 -19.169 1.00 93.38 91 GLY A N 1
ATOM 685 C CA . GLY A 1 91 ? 3.438 8.213 -19.135 1.00 93.38 91 GLY A CA 1
ATOM 686 C C . GLY A 1 91 ? 2.013 8.381 -19.665 1.00 93.38 91 GLY A C 1
ATOM 687 O O . GLY A 1 91 ? 1.637 9.443 -20.178 1.00 93.38 91 GLY A O 1
ATOM 688 N N . GLY A 1 92 ? 1.228 7.312 -19.569 1.00 91.69 92 GLY A N 1
ATOM 689 C CA . GLY A 1 92 ? -0.140 7.247 -20.086 1.00 91.69 92 GLY A CA 1
ATOM 690 C C . GLY A 1 92 ? -1.230 7.600 -19.071 1.00 91.69 92 GLY A C 1
ATOM 691 O O . GLY A 1 92 ? -2.384 7.732 -19.479 1.00 91.69 92 GLY A O 1
ATOM 692 N N . ASP A 1 93 ? -0.887 7.750 -17.784 1.00 92.25 93 ASP A N 1
ATOM 693 C CA . ASP A 1 93 ? -1.841 7.879 -16.668 1.00 92.25 93 ASP A CA 1
ATOM 694 C C . ASP A 1 93 ? -2.924 6.771 -16.674 1.00 92.25 93 ASP A C 1
ATOM 696 O O . ASP A 1 93 ? -4.097 6.983 -16.367 1.00 92.25 93 ASP A O 1
ATOM 700 N N . THR A 1 94 ? -2.539 5.560 -17.096 1.00 93.56 94 THR A N 1
ATOM 701 C CA . THR A 1 94 ? -3.434 4.397 -17.260 1.00 93.56 94 THR A CA 1
ATOM 702 C C . THR A 1 94 ? -3.560 3.533 -16.003 1.00 93.56 94 THR A C 1
ATOM 704 O O . THR A 1 94 ? -4.388 2.619 -15.944 1.00 93.56 94 THR A O 1
ATOM 707 N N . GLY A 1 95 ? -2.761 3.827 -14.981 1.00 93.62 95 GLY A N 1
ATOM 708 C CA . GLY A 1 95 ? -2.743 3.153 -13.694 1.00 93.62 95 GLY A CA 1
ATOM 709 C C . GLY A 1 95 ? -2.009 3.991 -12.646 1.00 93.62 95 GLY A C 1
ATOM 710 O O . GLY A 1 95 ? -1.453 5.034 -12.979 1.00 93.62 95 GLY A O 1
ATOM 711 N N . PRO A 1 96 ? -2.007 3.552 -11.378 1.00 96.25 96 PRO A N 1
ATOM 712 C CA . PRO A 1 96 ? -1.261 4.225 -10.322 1.00 96.25 96 PRO A CA 1
ATOM 713 C C . PRO A 1 96 ? 0.240 4.249 -10.619 1.00 96.25 96 PRO A C 1
ATOM 715 O O . PRO A 1 96 ? 0.802 3.300 -11.173 1.00 96.25 96 PRO A O 1
ATOM 718 N N . THR A 1 97 ? 0.904 5.289 -10.138 1.00 96.94 97 THR A N 1
ATOM 719 C CA . THR A 1 97 ? 2.364 5.377 -10.150 1.00 96.94 97 THR A CA 1
ATOM 720 C C . THR A 1 97 ? 3.005 4.293 -9.281 1.00 96.94 97 THR A C 1
ATOM 722 O O . THR A 1 97 ? 2.383 3.786 -8.335 1.00 96.94 97 THR A O 1
ATOM 725 N N . PRO A 1 98 ? 4.285 3.946 -9.514 1.00 96.00 98 PRO A N 1
ATOM 726 C CA . PRO A 1 98 ? 5.010 3.023 -8.642 1.00 96.00 98 PRO A CA 1
ATOM 727 C C . PRO A 1 98 ? 5.009 3.451 -7.164 1.00 96.00 98 PRO A C 1
ATOM 729 O O . PRO A 1 98 ? 4.882 2.607 -6.273 1.00 96.00 98 PRO A O 1
ATOM 732 N N . TYR A 1 99 ? 5.094 4.758 -6.883 1.00 95.38 99 TYR A N 1
ATOM 733 C CA . TYR A 1 99 ? 4.999 5.282 -5.517 1.00 95.38 99 TYR A CA 1
ATOM 734 C C . TYR A 1 99 ? 3.596 5.109 -4.928 1.00 95.38 99 TYR A C 1
ATOM 736 O O . TYR A 1 99 ? 3.470 4.707 -3.773 1.00 95.38 99 TYR A O 1
ATOM 744 N N . GLU A 1 100 ? 2.538 5.346 -5.701 1.00 96.38 100 GLU A N 1
ATOM 745 C CA . GLU A 1 100 ? 1.164 5.109 -5.245 1.00 96.38 100 GLU A CA 1
ATOM 746 C C . GLU A 1 100 ? 0.895 3.625 -4.985 1.00 96.38 100 GLU A C 1
ATOM 748 O O . GLU A 1 100 ? 0.244 3.295 -3.994 1.00 96.38 100 GLU A O 1
ATOM 753 N N . LEU A 1 101 ? 1.455 2.714 -5.788 1.00 97.06 101 LEU A N 1
ATOM 754 C CA . LEU A 1 101 ? 1.397 1.275 -5.513 1.00 97.06 101 LEU A CA 1
ATOM 755 C C . LEU A 1 101 ? 2.148 0.895 -4.232 1.00 97.06 101 LEU A C 1
ATOM 757 O O . LEU A 1 101 ? 1.644 0.093 -3.437 1.00 97.06 101 LEU A O 1
ATOM 761 N N . LEU A 1 102 ? 3.318 1.490 -3.980 1.00 96.19 102 LEU A N 1
ATOM 762 C CA . LEU A 1 102 ? 4.033 1.312 -2.716 1.00 96.19 102 LEU A CA 1
ATOM 763 C C . LEU A 1 102 ? 3.172 1.782 -1.532 1.00 96.19 102 LEU A C 1
ATOM 765 O O . LEU A 1 102 ? 3.004 1.033 -0.566 1.00 96.19 102 LEU A O 1
ATOM 769 N N . LEU A 1 103 ? 2.574 2.974 -1.611 1.00 96.50 103 LEU A N 1
ATOM 770 C CA . LEU A 1 103 ? 1.675 3.491 -0.575 1.00 96.50 103 LEU A CA 1
ATOM 771 C C . LEU A 1 103 ? 0.446 2.595 -0.393 1.00 96.50 103 LEU A C 1
ATOM 773 O O . LEU A 1 103 ? 0.108 2.252 0.740 1.00 96.50 103 LEU A O 1
ATOM 777 N N . ALA A 1 104 ? -0.172 2.135 -1.482 1.00 96.69 104 ALA A N 1
ATOM 778 C CA . ALA A 1 104 ? -1.300 1.211 -1.442 1.00 96.69 104 ALA A CA 1
ATOM 779 C C . ALA A 1 104 ? -0.935 -0.092 -0.715 1.00 96.69 104 ALA A C 1
ATOM 781 O O . ALA A 1 104 ? -1.697 -0.554 0.137 1.00 96.69 104 ALA A O 1
ATOM 782 N N . SER A 1 105 ? 0.256 -0.649 -0.971 1.00 96.75 105 SER A N 1
ATOM 783 C CA . SER A 1 105 ? 0.736 -1.861 -0.294 1.00 96.75 105 SER A CA 1
ATOM 784 C C . SER A 1 105 ? 0.878 -1.671 1.225 1.00 96.75 105 SER A C 1
ATOM 786 O O . SER A 1 105 ? 0.446 -2.524 2.009 1.00 96.75 105 SER A O 1
ATOM 788 N N . ILE A 1 106 ? 1.410 -0.521 1.661 1.00 96.75 106 ILE A N 1
ATOM 789 C CA . ILE A 1 106 ? 1.555 -0.166 3.077 1.00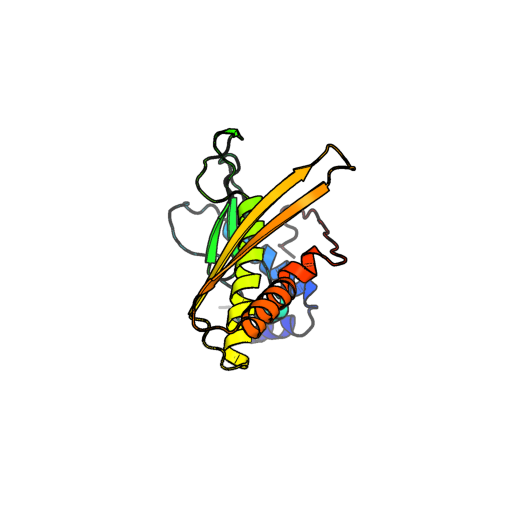 96.75 106 ILE A CA 1
ATOM 790 C C . ILE A 1 106 ? 0.171 0.011 3.706 1.0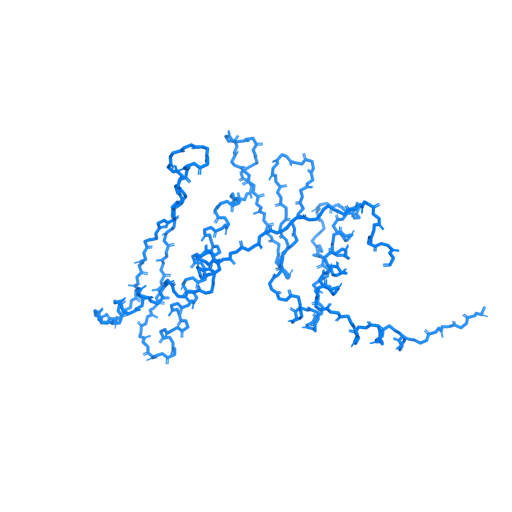0 96.75 10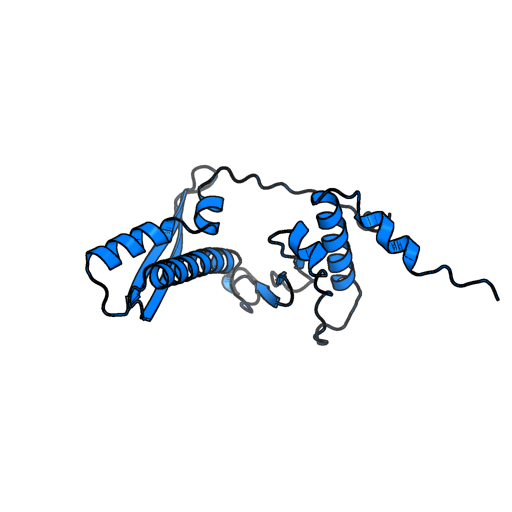6 ILE A C 1
ATOM 792 O O . ILE A 1 106 ? -0.115 -0.593 4.743 1.00 96.75 106 ILE A O 1
ATOM 796 N N . GLY A 1 107 ? -0.696 0.806 3.075 1.00 96.69 107 GLY A N 1
A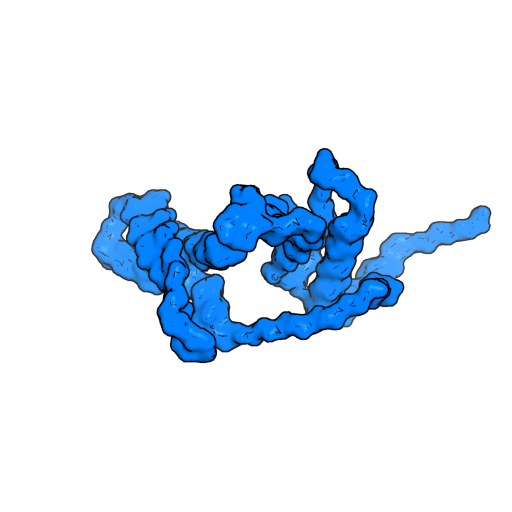TOM 797 C CA . GLY A 1 107 ? -2.042 1.116 3.556 1.00 96.69 107 GLY A CA 1
ATOM 798 C C . GLY A 1 107 ? -2.895 -0.136 3.721 1.00 96.69 107 GLY A C 1
ATOM 799 O O . GLY A 1 107 ? -3.441 -0.366 4.802 1.00 96.69 107 GLY A O 1
ATOM 800 N N . ALA A 1 108 ? -2.913 -0.999 2.701 1.00 97.75 108 ALA A N 1
ATOM 801 C CA . ALA A 1 108 ? -3.595 -2.289 2.736 1.00 97.75 108 ALA A CA 1
ATOM 802 C C . ALA A 1 108 ? -3.096 -3.156 3.900 1.00 97.75 108 ALA A C 1
ATOM 804 O O . ALA A 1 108 ? -3.892 -3.665 4.692 1.00 97.75 108 ALA A O 1
ATOM 805 N N . CYS A 1 109 ? -1.776 -3.273 4.071 1.00 97.94 109 CYS A N 1
ATOM 806 C CA . CYS A 1 109 ? -1.198 -4.062 5.154 1.00 97.94 109 CYS A CA 1
ATOM 807 C C . CYS A 1 109 ? -1.607 -3.532 6.542 1.00 97.94 109 CYS A C 1
ATOM 809 O O . CYS A 1 109 ? -1.910 -4.319 7.447 1.00 97.94 109 CYS A O 1
ATOM 811 N N . LYS A 1 110 ? -1.667 -2.204 6.711 1.00 97.88 110 LYS A N 1
ATOM 812 C CA . LYS A 1 110 ? -2.099 -1.553 7.956 1.00 97.88 110 LYS A CA 1
ATOM 813 C C . LYS A 1 110 ? -3.562 -1.860 8.272 1.00 97.88 110 LYS A C 1
ATOM 815 O O . LYS A 1 110 ? -3.837 -2.395 9.345 1.00 97.88 110 LYS A O 1
ATOM 820 N N . VAL A 1 111 ? -4.493 -1.603 7.350 1.00 97.19 111 VAL A N 1
ATOM 821 C CA . VAL A 1 111 ? -5.932 -1.811 7.611 1.00 97.19 111 VAL A CA 1
ATOM 822 C C . VAL A 1 111 ? -6.299 -3.288 7.786 1.00 97.19 111 VAL A C 1
ATOM 824 O O . VAL A 1 111 ? -7.107 -3.611 8.657 1.00 97.19 111 VAL A O 1
ATOM 827 N N . ILE A 1 112 ? -5.639 -4.203 7.062 1.00 98.06 112 ILE A N 1
ATOM 828 C CA . ILE A 1 112 ? -5.782 -5.654 7.276 1.00 98.06 112 ILE A CA 1
ATOM 829 C C . ILE A 1 112 ? -5.315 -6.028 8.690 1.00 98.06 112 ILE A C 1
ATOM 831 O O . ILE A 1 112 ? -6.008 -6.752 9.404 1.00 98.06 112 ILE A O 1
ATOM 835 N N . THR A 1 113 ? -4.176 -5.490 9.139 1.00 98.00 113 THR A N 1
ATOM 836 C CA . THR A 1 113 ? -3.649 -5.732 10.494 1.00 98.00 113 THR A CA 1
ATOM 837 C C . THR A 1 113 ? -4.603 -5.237 11.579 1.00 98.00 113 THR A C 1
ATOM 839 O O . THR A 1 113 ? -4.845 -5.951 12.555 1.00 98.00 113 THR A O 1
ATOM 842 N N . LEU A 1 114 ? -5.184 -4.050 11.397 1.00 98.12 114 LEU A N 1
ATOM 843 C CA . LEU A 1 114 ? -6.177 -3.490 12.314 1.00 98.12 114 LEU A CA 1
ATOM 844 C C . LEU A 1 114 ? -7.421 -4.373 12.410 1.00 98.12 114 LEU A C 1
ATOM 846 O O . LEU A 1 114 ? -7.853 -4.691 13.518 1.00 98.12 114 LEU A O 1
ATOM 850 N N . ARG A 1 115 ? -7.954 -4.817 11.263 1.00 98.31 115 ARG A N 1
ATOM 851 C CA . ARG A 1 115 ? -9.106 -5.726 11.195 1.00 98.31 115 ARG A CA 1
ATOM 852 C C . ARG A 1 115 ? -8.822 -7.031 11.931 1.00 98.31 115 ARG A C 1
ATOM 854 O O . ARG A 1 115 ? -9.536 -7.357 12.873 1.00 98.31 115 ARG A O 1
ATOM 861 N N . MET A 1 116 ? -7.721 -7.708 11.597 1.00 97.94 116 MET A N 1
ATOM 862 C CA . MET A 1 116 ? -7.316 -8.949 12.271 1.00 97.94 116 MET A CA 1
ATOM 863 C C . MET A 1 116 ? -7.185 -8.774 13.791 1.00 97.94 116 MET A C 1
ATOM 865 O O . MET A 1 116 ? -7.571 -9.657 14.561 1.00 97.94 116 MET A O 1
ATOM 869 N N . TYR A 1 117 ? -6.631 -7.646 14.245 1.00 98.19 117 TYR A N 1
ATOM 870 C CA . TYR A 1 117 ? -6.460 -7.374 15.670 1.00 98.19 117 TYR A CA 1
ATOM 871 C C . TYR A 1 117 ? -7.793 -7.132 16.384 1.00 98.19 117 TYR A C 1
ATOM 873 O O . TYR A 1 117 ? -8.020 -7.711 17.450 1.00 98.19 117 TYR A O 1
ATOM 881 N N . ALA A 1 118 ? -8.663 -6.298 15.805 1.00 98.25 118 ALA A N 1
ATOM 882 C CA . ALA A 1 118 ? -9.986 -6.005 16.347 1.00 98.25 118 ALA A CA 1
ATOM 883 C C . ALA A 1 118 ? -10.833 -7.280 16.450 1.00 98.25 118 ALA A C 1
ATOM 885 O O . ALA A 1 118 ? -11.360 -7.570 17.525 1.00 98.25 118 ALA A O 1
ATOM 886 N N . ASP A 1 119 ? -10.865 -8.088 15.387 1.00 98.38 119 ASP A N 1
ATOM 887 C CA . ASP A 1 119 ? -11.632 -9.335 15.337 1.00 98.38 119 ASP A CA 1
ATOM 888 C C . ASP A 1 119 ? -11.138 -10.328 16.400 1.00 98.38 119 ASP A C 1
ATOM 890 O O . ASP A 1 119 ? -11.927 -10.864 17.178 1.00 98.38 119 ASP A O 1
ATOM 894 N N . ARG A 1 120 ? -9.813 -10.499 16.539 1.00 98.25 120 ARG A N 1
ATOM 895 C CA . ARG A 1 120 ? -9.215 -11.352 17.583 1.00 98.25 120 ARG A CA 1
ATOM 896 C C . ARG A 1 120 ? -9.587 -10.908 19.000 1.00 98.25 120 ARG A C 1
ATOM 898 O O . ARG A 1 120 ? -9.631 -11.732 19.914 1.00 98.25 120 ARG A O 1
ATOM 905 N N . LYS A 1 121 ? -9.772 -9.606 19.213 1.00 98.00 121 LYS A N 1
ATOM 906 C CA . LYS A 1 121 ? -10.131 -9.028 20.513 1.00 98.00 121 LYS A CA 1
ATOM 907 C C . LYS A 1 121 ? -11.641 -8.922 20.733 1.00 98.00 121 LYS A C 1
ATOM 909 O O . LYS A 1 121 ? -12.039 -8.554 21.836 1.00 98.00 121 LYS A O 1
ATOM 914 N N . GLY A 1 122 ? -12.456 -9.236 19.725 1.00 98.25 122 GLY A N 1
ATOM 915 C CA . GLY A 1 122 ? -13.902 -9.023 19.758 1.00 98.25 122 GLY A CA 1
ATOM 916 C C . GLY A 1 122 ? -14.278 -7.543 19.869 1.00 98.25 122 GLY A C 1
ATOM 917 O O . GLY A 1 122 ? -15.262 -7.207 20.521 1.00 98.25 122 GLY A O 1
ATOM 918 N N . TRP A 1 123 ? -13.460 -6.642 19.319 1.00 98.50 123 TRP A N 1
ATOM 919 C CA . TRP A 1 123 ? -13.720 -5.203 19.369 1.00 98.50 123 TRP A CA 1
ATOM 920 C C . TRP A 1 123 ? -14.643 -4.774 18.226 1.00 98.50 123 TRP A C 1
ATOM 922 O O . TRP A 1 123 ? -14.437 -5.215 17.094 1.00 98.50 123 TRP A O 1
ATOM 932 N N . PRO A 1 124 ? -15.622 -3.887 18.479 1.00 98.12 124 PRO A N 1
ATOM 933 C CA . PRO A 1 124 ? -16.649 -3.531 17.502 1.00 98.12 124 PRO A CA 1
ATOM 934 C C . PRO A 1 124 ? -16.150 -2.467 16.507 1.00 98.12 124 PRO A C 1
ATOM 936 O O . PRO A 1 124 ? -16.742 -1.404 16.361 1.00 98.12 124 PRO A O 1
ATOM 939 N N . MET A 1 125 ? -15.022 -2.720 15.842 1.00 98.25 125 MET A N 1
ATOM 940 C CA . MET A 1 125 ? -14.545 -1.859 14.758 1.00 98.25 125 MET A CA 1
ATOM 941 C C . MET A 1 125 ? -15.348 -2.154 13.488 1.00 98.25 125 MET A C 1
ATOM 943 O O . MET A 1 125 ? -15.338 -3.282 12.993 1.00 98.25 125 MET A O 1
ATOM 947 N N . GLU A 1 126 ? -16.000 -1.146 12.922 1.00 97.50 126 GLU A N 1
ATOM 948 C CA . GLU A 1 126 ? -16.823 -1.279 11.714 1.00 97.50 126 GLU A CA 1
ATOM 949 C C . GLU A 1 126 ? -15.981 -1.103 10.448 1.00 97.50 126 GLU A C 1
ATOM 951 O O . GLU A 1 126 ? -16.000 -1.960 9.565 1.00 97.50 126 GLU A O 1
ATOM 956 N N . SER A 1 127 ? -15.150 -0.062 10.397 1.00 94.56 127 SER A N 1
ATOM 957 C CA . SER A 1 127 ? -14.245 0.206 9.275 1.00 94.56 127 SER A CA 1
ATOM 958 C C . SER A 1 127 ? -12.985 0.945 9.717 1.00 94.56 127 SER A C 1
ATOM 960 O O . SER A 1 127 ? -12.940 1.557 10.787 1.00 94.56 127 SER A O 1
ATOM 962 N N . ALA A 1 128 ? -11.959 0.872 8.871 1.00 94.94 128 ALA A N 1
ATOM 963 C CA . ALA A 1 128 ? -10.736 1.648 8.987 1.00 94.94 128 ALA A CA 1
ATOM 964 C C . ALA A 1 128 ? -10.377 2.203 7.605 1.00 94.94 128 ALA A C 1
ATOM 966 O O . ALA A 1 128 ? -10.316 1.437 6.641 1.00 94.94 128 ALA A O 1
ATOM 967 N N . THR A 1 129 ? -10.119 3.503 7.531 1.00 90.94 129 THR A N 1
ATOM 968 C CA . THR A 1 129 ? -9.687 4.193 6.310 1.00 90.94 129 THR A CA 1
ATOM 969 C C . THR A 1 129 ? -8.340 4.832 6.582 1.00 90.94 129 THR A C 1
ATOM 971 O O . THR A 1 129 ? -8.149 5.436 7.635 1.00 90.94 129 THR A O 1
ATOM 974 N N . ILE A 1 130 ? -7.396 4.691 5.654 1.00 92.56 130 ILE A N 1
ATOM 975 C CA . ILE A 1 130 ? -6.072 5.294 5.781 1.00 92.56 130 ILE A CA 1
ATOM 976 C C . ILE A 1 130 ? -5.739 6.095 4.526 1.00 92.56 130 ILE A C 1
ATOM 978 O O . ILE A 1 130 ? -5.842 5.575 3.417 1.00 92.56 130 ILE A O 1
ATOM 982 N N . ALA A 1 131 ? -5.333 7.346 4.713 1.00 92.12 131 ALA A N 1
ATOM 983 C CA . ALA A 1 131 ? -4.729 8.164 3.672 1.00 92.12 131 ALA A CA 1
ATOM 984 C C . ALA A 1 131 ? -3.215 8.197 3.891 1.00 92.12 131 ALA A C 1
ATOM 986 O O . ALA A 1 131 ? -2.746 8.339 5.023 1.00 92.12 131 ALA A O 1
ATOM 987 N N . LEU A 1 132 ? -2.453 8.016 2.814 1.00 92.19 132 LEU A N 1
ATOM 988 C CA . LEU A 1 132 ? -0.997 7.992 2.851 1.00 92.19 132 LEU A CA 1
ATOM 989 C C . LEU A 1 132 ? -0.433 8.988 1.849 1.00 92.19 132 LEU A C 1
ATOM 991 O O . LEU A 1 132 ? -0.862 9.015 0.698 1.00 92.19 132 LEU A O 1
ATOM 995 N N . THR A 1 133 ? 0.575 9.737 2.282 1.00 92.94 133 THR A N 1
ATOM 996 C CA . THR A 1 133 ? 1.254 10.729 1.446 1.00 92.94 133 THR A CA 1
ATOM 997 C C . THR A 1 133 ? 2.753 10.511 1.529 1.00 92.94 133 THR A C 1
ATOM 999 O O . THR A 1 133 ? 3.319 10.485 2.623 1.00 92.94 133 THR A O 1
ATOM 1002 N N . HIS A 1 134 ? 3.400 10.370 0.374 1.00 94.88 134 HIS A N 1
ATOM 1003 C CA . HIS A 1 134 ? 4.855 10.361 0.259 1.00 94.88 134 HIS A CA 1
ATOM 1004 C C . HIS A 1 134 ? 5.372 11.773 -0.023 1.00 94.88 134 HIS A C 1
ATOM 1006 O O . HIS A 1 134 ? 4.799 12.514 -0.818 1.00 94.88 134 HIS A O 1
ATOM 1012 N N . THR A 1 135 ? 6.463 12.146 0.637 1.00 92.69 135 THR A N 1
ATOM 1013 C CA . THR A 1 135 ? 7.195 13.382 0.359 1.00 92.69 135 THR A CA 1
ATOM 1014 C C . THR A 1 135 ? 8.691 13.118 0.398 1.00 92.69 135 THR A C 1
ATOM 1016 O O . THR A 1 135 ? 9.176 12.447 1.315 1.00 92.69 135 THR A O 1
ATOM 1019 N N . ARG A 1 136 ? 9.417 13.721 -0.543 1.00 91.31 136 ARG A N 1
ATOM 1020 C CA . ARG A 1 136 ? 10.877 13.791 -0.544 1.00 91.31 136 ARG A CA 1
ATOM 1021 C C . ARG A 1 136 ? 11.317 15.204 -0.182 1.00 91.31 136 ARG A C 1
ATOM 1023 O O . ARG A 1 136 ? 10.911 16.163 -0.832 1.00 91.31 136 ARG A O 1
ATOM 1030 N N . GLN A 1 137 ? 12.149 15.340 0.845 1.00 90.69 137 GLN A N 1
ATOM 1031 C CA . GLN A 1 137 ? 12.701 16.625 1.281 1.00 90.69 137 GLN A CA 1
ATOM 1032 C C . GLN A 1 137 ? 14.218 16.646 1.076 1.00 90.69 137 GLN A C 1
ATOM 1034 O O . GLN A 1 137 ? 14.906 15.728 1.510 1.00 90.69 137 GLN A O 1
ATOM 1039 N N . GLY A 1 138 ? 14.749 17.696 0.448 1.00 88.31 138 GLY A N 1
ATOM 1040 C CA . GLY A 1 138 ? 16.172 17.795 0.099 1.00 88.31 138 GLY A CA 1
ATOM 1041 C C . GLY A 1 138 ? 16.509 17.173 -1.262 1.00 88.31 138 GLY A C 1
ATOM 1042 O O . GLY A 1 138 ? 15.622 16.800 -2.027 1.00 88.31 138 GLY A O 1
ATOM 1043 N N . ALA A 1 139 ? 17.801 17.087 -1.585 1.00 84.50 139 ALA A N 1
ATOM 1044 C CA . ALA A 1 139 ? 18.289 16.609 -2.879 1.00 84.50 139 ALA A CA 1
ATOM 1045 C C . ALA A 1 139 ? 19.483 15.658 -2.719 1.00 84.50 139 ALA A C 1
ATOM 1047 O O . ALA A 1 139 ? 20.194 15.686 -1.716 1.00 84.50 139 ALA A O 1
ATOM 1048 N N . GLY A 1 140 ? 19.711 14.817 -3.730 1.00 83.44 140 GLY A N 1
ATOM 1049 C CA . GLY A 1 140 ? 20.828 13.873 -3.737 1.00 83.44 140 GLY A CA 1
ATOM 1050 C C . GLY A 1 140 ? 20.749 12.851 -2.599 1.00 83.44 140 GLY A C 1
ATOM 1051 O O . GLY A 1 140 ? 19.662 12.387 -2.252 1.00 83.44 140 GLY A O 1
ATOM 1052 N N . ALA A 1 141 ? 21.912 12.501 -2.047 1.00 82.31 141 ALA A N 1
ATOM 1053 C CA . ALA A 1 141 ? 22.062 11.481 -1.008 1.00 82.31 141 ALA A CA 1
ATOM 1054 C C . ALA A 1 141 ? 21.541 11.912 0.376 1.00 82.31 141 ALA A C 1
ATOM 1056 O O . ALA A 1 141 ? 21.278 11.060 1.216 1.00 82.31 141 ALA A O 1
ATOM 1057 N N . GLU A 1 142 ? 21.373 13.216 0.611 1.00 85.69 142 GLU A N 1
ATOM 1058 C CA . GLU A 1 142 ? 20.841 13.753 1.873 1.00 85.69 142 GLU A CA 1
ATOM 1059 C C . GLU A 1 142 ? 19.311 13.861 1.869 1.00 85.69 142 GLU A C 1
ATOM 1061 O O . GLU A 1 142 ? 18.710 14.292 2.855 1.00 85.69 142 GLU A O 1
ATOM 1066 N N . ALA A 1 143 ? 18.665 13.497 0.756 1.00 89.69 143 ALA A N 1
ATOM 1067 C CA . ALA A 1 143 ? 17.221 13.560 0.655 1.00 89.69 143 ALA A CA 1
ATOM 1068 C C . ALA A 1 143 ? 16.559 12.615 1.665 1.00 89.69 143 ALA A C 1
ATOM 1070 O O . ALA A 1 143 ? 16.888 11.432 1.758 1.00 89.69 143 ALA A O 1
ATOM 1071 N N . ARG A 1 144 ? 15.582 13.146 2.396 1.00 90.88 144 ARG A N 1
ATOM 1072 C CA . ARG A 1 144 ? 14.769 12.394 3.340 1.00 90.88 144 ARG A CA 1
ATOM 1073 C C . ARG A 1 144 ? 13.444 12.021 2.697 1.00 90.88 144 ARG A C 1
ATOM 1075 O O . ARG A 1 144 ? 12.649 12.896 2.356 1.00 90.88 144 ARG A O 1
ATOM 1082 N N . GLU A 1 145 ? 13.194 10.723 2.610 1.00 92.31 145 GLU A N 1
ATOM 1083 C CA . GLU A 1 145 ? 11.899 10.172 2.220 1.00 92.31 145 GLU A CA 1
ATOM 1084 C C . GLU A 1 145 ? 11.003 10.046 3.459 1.00 92.31 145 GLU A C 1
ATOM 1086 O O . GLU A 1 145 ? 11.424 9.535 4.499 1.00 92.31 145 GLU A O 1
ATOM 1091 N N . THR A 1 146 ? 9.771 10.548 3.382 1.00 92.94 146 THR A N 1
ATOM 1092 C CA . THR A 1 146 ? 8.787 10.474 4.473 1.00 92.94 146 THR A CA 1
ATOM 1093 C C . THR A 1 146 ? 7.446 10.007 3.930 1.00 92.94 146 THR A C 1
ATOM 1095 O O . THR A 1 146 ? 6.969 10.535 2.930 1.00 92.94 146 THR A O 1
ATOM 1098 N N . ILE A 1 147 ? 6.831 9.040 4.614 1.00 94.12 147 ILE A N 1
ATOM 1099 C CA . ILE A 1 147 ? 5.451 8.614 4.374 1.00 94.12 147 ILE A CA 1
ATOM 1100 C C . ILE A 1 147 ? 4.632 8.993 5.606 1.00 94.12 147 ILE A C 1
ATOM 1102 O O . ILE A 1 147 ? 4.886 8.484 6.698 1.00 94.12 147 ILE A O 1
ATOM 1106 N N . ALA A 1 148 ? 3.672 9.896 5.431 1.00 91.81 148 ALA A N 1
ATOM 1107 C CA . ALA A 1 148 ? 2.718 10.285 6.462 1.00 91.81 148 ALA A CA 1
ATOM 1108 C C . ALA A 1 148 ? 1.433 9.463 6.330 1.00 91.81 148 ALA A C 1
ATOM 1110 O O . ALA A 1 148 ? 1.032 9.126 5.216 1.00 91.81 148 ALA A O 1
ATOM 1111 N N . ALA A 1 149 ? 0.804 9.146 7.463 1.00 90.50 149 ALA A N 1
ATOM 1112 C CA . ALA A 1 149 ? -0.417 8.355 7.528 1.00 90.50 149 ALA A CA 1
ATOM 1113 C C . ALA A 1 149 ? -1.490 9.047 8.366 1.00 90.50 149 ALA A C 1
ATOM 1115 O O . ALA A 1 149 ? -1.250 9.391 9.523 1.00 90.50 149 ALA A O 1
ATOM 1116 N N . GLU A 1 150 ? -2.685 9.172 7.802 1.00 91.12 150 GLU A N 1
ATOM 1117 C CA . GLU A 1 150 ? -3.882 9.656 8.486 1.00 91.12 150 GLU A CA 1
ATOM 1118 C C . GLU A 1 150 ? -4.883 8.501 8.574 1.00 91.12 150 GLU A C 1
ATOM 1120 O O . GLU A 1 150 ? -5.312 7.971 7.551 1.00 91.12 150 GLU A O 1
ATOM 1125 N N . LEU A 1 151 ? -5.205 8.065 9.796 1.00 92.06 151 LEU A N 1
ATOM 1126 C CA . LEU A 1 151 ? -6.039 6.889 10.064 1.00 92.06 151 LEU A CA 1
ATOM 1127 C C . LEU A 1 151 ? -7.372 7.297 10.694 1.00 92.06 151 LEU A C 1
ATOM 1129 O O . LEU A 1 151 ? -7.410 7.846 11.795 1.00 92.06 151 LEU A O 1
ATOM 1133 N N . GLU A 1 152 ? -8.464 6.921 10.041 1.00 91.44 152 GLU A N 1
ATOM 1134 C CA . GLU A 1 152 ? -9.821 7.034 10.560 1.00 91.44 152 GLU A CA 1
ATOM 1135 C C . GLU A 1 152 ? -10.353 5.654 10.975 1.00 91.44 152 GLU A C 1
ATOM 1137 O O . GLU A 1 152 ? -10.218 4.673 10.242 1.00 91.44 152 GLU A O 1
ATOM 1142 N N . LEU A 1 153 ? -10.971 5.581 12.159 1.00 94.12 153 LEU A N 1
ATOM 1143 C CA . LEU A 1 153 ? -11.588 4.367 12.704 1.00 94.12 153 LEU A CA 1
ATOM 1144 C C . LEU A 1 153 ? -13.065 4.614 13.025 1.00 94.12 153 LEU A C 1
ATOM 1146 O O . LEU A 1 153 ? -13.391 5.509 13.817 1.00 94.12 153 LEU A O 1
ATOM 1150 N N . THR A 1 154 ? -13.939 3.758 12.502 1.00 94.88 154 THR A N 1
ATOM 1151 C CA . THR A 1 154 ? -15.397 3.828 12.693 1.00 94.88 154 THR A CA 1
ATOM 1152 C C . THR A 1 154 ? -15.892 2.651 13.534 1.00 94.88 154 THR A C 1
ATOM 1154 O O . THR A 1 154 ? -15.316 1.560 13.504 1.00 94.88 154 THR A O 1
ATOM 1157 N N . GLY A 1 155 ? -16.956 2.881 14.304 1.00 96.62 155 GLY A N 1
ATOM 1158 C CA . GLY A 1 155 ? -17.563 1.918 15.225 1.00 96.62 155 GLY A CA 1
ATOM 1159 C C . GLY A 1 155 ? -17.476 2.346 16.697 1.00 96.62 155 GLY A C 1
ATOM 1160 O O . GLY A 1 155 ? -16.732 3.284 17.033 1.00 96.62 155 GLY A O 1
ATOM 1161 N N . PRO A 1 156 ? -18.235 1.683 17.592 1.00 97.94 156 PRO A N 1
ATOM 1162 C CA . PRO A 1 156 ? -18.334 2.018 19.016 1.00 97.94 156 PRO A CA 1
ATOM 1163 C C . PRO A 1 156 ? -17.097 1.565 19.814 1.00 97.94 156 PRO A C 1
ATOM 1165 O O . PRO A 1 156 ? -17.175 0.748 20.730 1.00 97.94 156 PRO A O 1
ATOM 1168 N N . LEU A 1 157 ? -15.934 2.104 19.446 1.00 97.81 157 LEU A N 1
ATOM 1169 C CA . LEU A 1 157 ? -14.645 1.854 20.085 1.00 97.81 157 LEU A CA 1
ATOM 1170 C C . LEU A 1 157 ? -14.391 2.848 21.224 1.00 97.81 157 LEU A C 1
ATOM 1172 O O . LEU A 1 157 ? -14.550 4.058 21.034 1.00 97.81 157 LEU A O 1
ATOM 1176 N N . SER A 1 158 ? -13.916 2.356 22.369 1.00 98.44 158 SER A N 1
ATOM 1177 C CA . SER A 1 158 ? -13.440 3.207 23.466 1.00 98.44 158 SER A CA 1
ATOM 1178 C C . SER A 1 158 ? -12.165 3.974 23.084 1.00 98.44 158 SER A C 1
ATOM 1180 O O . SER A 1 158 ? -11.470 3.629 22.121 1.00 98.44 158 SER A O 1
ATOM 1182 N N . SER A 1 159 ? -11.818 5.001 23.863 1.00 97.81 159 SER A N 1
ATOM 1183 C CA . SER A 1 159 ? -10.555 5.742 23.726 1.00 97.81 159 SER A CA 1
ATOM 1184 C C . SER A 1 159 ? -9.336 4.823 23.783 1.00 97.81 159 SER A C 1
ATOM 1186 O O . SER A 1 159 ? -8.417 4.958 22.978 1.00 97.81 159 SER A O 1
ATOM 1188 N N . GLU A 1 160 ? -9.349 3.845 24.686 1.00 98.06 160 GLU A N 1
ATOM 1189 C CA . GLU A 1 160 ? -8.257 2.891 24.882 1.00 98.06 160 GLU A CA 1
ATOM 1190 C C . GLU A 1 160 ? -8.143 1.940 23.687 1.00 98.06 160 GLU A C 1
ATOM 1192 O O . GLU A 1 160 ? -7.039 1.647 23.230 1.00 98.06 160 GLU A O 1
ATOM 1197 N N . GLN A 1 161 ? -9.277 1.486 23.142 1.00 98.38 161 GLN A N 1
ATOM 1198 C CA . GLN A 1 161 ? -9.297 0.647 21.942 1.00 98.38 161 GLN A CA 1
ATOM 1199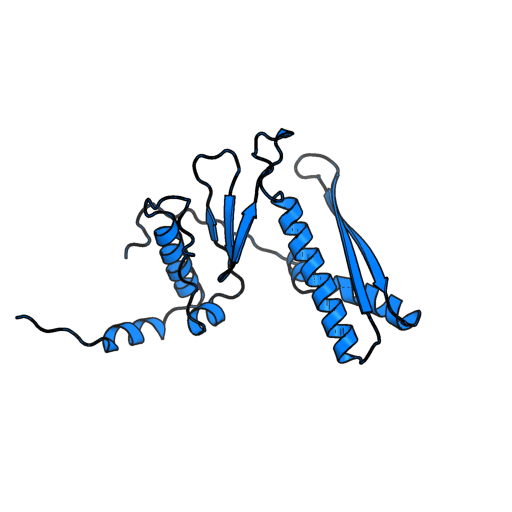 C C . GLN A 1 161 ? -8.763 1.409 20.727 1.00 98.38 161 GLN A C 1
ATOM 1201 O O . GLN A 1 161 ? -7.947 0.868 19.984 1.00 98.38 161 GLN A O 1
ATOM 1206 N N . ARG A 1 162 ? -9.170 2.674 20.547 1.00 98.06 162 ARG A N 1
ATOM 1207 C CA . ARG A 1 162 ? -8.680 3.547 19.467 1.00 98.06 162 ARG A CA 1
ATOM 1208 C C . ARG A 1 162 ? -7.180 3.803 19.580 1.00 98.06 162 ARG A C 1
ATOM 1210 O O . ARG A 1 162 ? -6.463 3.606 18.602 1.00 98.06 162 ARG A O 1
ATOM 1217 N N . ALA A 1 163 ? -6.702 4.172 20.769 1.00 97.19 163 ALA A N 1
ATOM 1218 C CA . ALA A 1 163 ? -5.277 4.374 21.024 1.00 97.19 163 ALA A CA 1
ATOM 1219 C C . ALA A 1 163 ? -4.482 3.098 20.724 1.00 97.19 163 ALA A C 1
ATOM 1221 O O . ALA A 1 163 ? -3.486 3.130 20.002 1.00 97.19 163 ALA A O 1
ATOM 1222 N N . ARG A 1 164 ? -4.980 1.946 21.188 1.00 97.94 164 ARG A N 1
ATOM 1223 C CA . ARG A 1 164 ? -4.315 0.672 20.939 1.00 97.94 164 ARG A CA 1
ATOM 1224 C C . ARG A 1 164 ? -4.314 0.279 19.464 1.00 97.94 164 ARG A C 1
ATOM 1226 O O . ARG A 1 164 ? -3.308 -0.233 18.990 1.00 97.94 164 ARG A O 1
ATOM 1233 N N . LEU A 1 165 ? -5.411 0.487 18.739 1.00 97.50 165 LEU A N 1
ATOM 1234 C CA . LEU A 1 165 ? -5.464 0.228 17.298 1.00 97.50 165 LEU A CA 1
ATOM 1235 C C . LEU A 1 165 ? -4.458 1.107 16.549 1.00 97.50 165 LEU A C 1
ATOM 1237 O O . LEU A 1 165 ? -3.708 0.579 15.735 1.00 97.50 165 LEU A O 1
ATOM 1241 N N . SER A 1 166 ? -4.356 2.393 16.892 1.00 94.31 166 SER A N 1
ATOM 1242 C CA . SER A 1 166 ? -3.341 3.291 16.323 1.00 94.31 166 SER A CA 1
ATOM 1243 C C . SER A 1 166 ? -1.917 2.738 16.498 1.00 94.31 166 SER A C 1
ATOM 1245 O O . SER A 1 166 ? -1.192 2.578 15.520 1.00 94.31 166 SER A O 1
ATOM 1247 N N . GLU A 1 167 ? -1.550 2.287 17.704 1.00 95.06 167 GLU A N 1
ATOM 1248 C CA . GLU A 1 167 ? -0.242 1.649 17.952 1.00 95.06 167 GLU A CA 1
ATOM 1249 C C . GLU A 1 167 ? -0.017 0.353 17.152 1.00 95.06 167 GLU A C 1
ATOM 1251 O O . GLU A 1 167 ? 1.122 -0.024 16.863 1.00 95.06 167 GLU A O 1
ATOM 1256 N N . ILE A 1 168 ? -1.086 -0.392 16.859 1.00 95.50 168 ILE A N 1
ATOM 1257 C CA . ILE A 1 168 ? -1.022 -1.646 16.10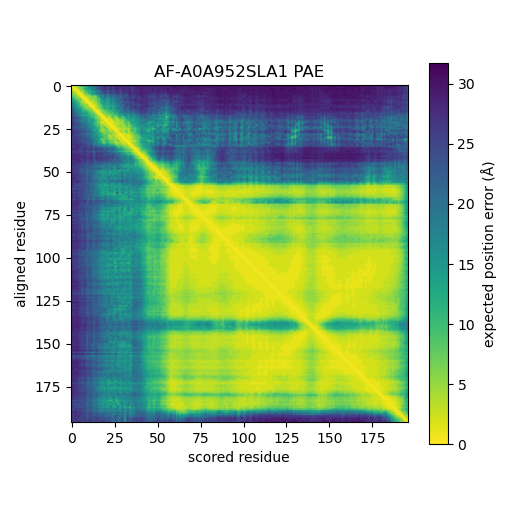1 1.00 95.50 168 ILE A CA 1
ATOM 1258 C C . ILE A 1 168 ? -0.861 -1.385 14.600 1.00 95.50 168 ILE A C 1
ATOM 1260 O O . ILE A 1 168 ? -0.240 -2.208 13.922 1.00 95.50 168 ILE A O 1
ATOM 1264 N N . ALA A 1 169 ? -1.342 -0.250 14.081 1.00 91.44 169 ALA A N 1
ATOM 1265 C CA . ALA A 1 169 ? -1.202 0.107 12.670 1.00 91.44 169 ALA A CA 1
ATOM 1266 C C . ALA A 1 169 ? 0.270 0.106 12.216 1.00 91.44 169 ALA A C 1
ATOM 1268 O O . ALA A 1 169 ? 0.572 -0.276 11.088 1.00 91.44 169 ALA A O 1
ATOM 1269 N N . ASP A 1 170 ? 1.216 0.459 13.086 1.00 90.81 170 ASP A N 1
ATOM 1270 C CA . ASP A 1 170 ? 2.654 0.485 12.768 1.00 90.81 170 ASP A CA 1
ATOM 1271 C C . ASP A 1 170 ? 3.372 -0.855 12.979 1.00 90.81 170 ASP A C 1
ATOM 1273 O O . ASP A 1 170 ? 4.584 -0.962 12.817 1.00 90.81 170 ASP A O 1
ATOM 1277 N N . ARG A 1 171 ? 2.635 -1.924 13.295 1.00 92.50 171 ARG A N 1
ATOM 1278 C CA . ARG A 1 171 ? 3.204 -3.268 13.498 1.00 92.50 171 ARG A CA 1
ATOM 1279 C C . ARG A 1 171 ? 2.946 -4.225 12.341 1.00 92.50 171 ARG A C 1
ATOM 1281 O O . ARG A 1 171 ? 3.239 -5.417 12.467 1.00 92.50 171 ARG A O 1
ATOM 1288 N N . CYS A 1 172 ? 2.393 -3.730 11.237 1.00 94.12 172 CYS A N 1
ATOM 1289 C CA . CYS A 1 172 ? 2.090 -4.556 10.079 1.00 94.12 172 CYS A CA 1
ATOM 1290 C C . CYS A 1 172 ? 3.385 -5.051 9.387 1.00 94.12 172 CYS A C 1
ATOM 1292 O O . CYS A 1 172 ? 4.397 -4.342 9.404 1.00 94.12 172 CYS A O 1
ATOM 1294 N N . PRO A 1 173 ? 3.393 -6.261 8.790 1.00 93.62 173 PRO A N 1
ATOM 1295 C CA . PRO A 1 173 ? 4.594 -6.833 8.175 1.00 93.62 173 PRO A CA 1
ATOM 1296 C C . PRO A 1 173 ? 5.284 -5.924 7.151 1.00 93.62 173 PRO A C 1
ATOM 1298 O O . PRO A 1 173 ? 6.495 -5.753 7.231 1.00 93.62 173 PRO A O 1
ATOM 1301 N N . VAL A 1 174 ? 4.528 -5.281 6.254 1.00 95.44 174 VAL A N 1
ATOM 1302 C CA . VAL A 1 174 ? 5.094 -4.403 5.211 1.00 95.44 174 VAL A CA 1
ATOM 1303 C C . VAL A 1 174 ? 5.806 -3.192 5.820 1.00 95.44 174 VAL A C 1
ATOM 1305 O O . VAL A 1 174 ? 6.919 -2.872 5.413 1.00 95.44 174 VAL A O 1
ATOM 1308 N N . HIS A 1 175 ? 5.225 -2.558 6.847 1.00 92.25 175 HIS A N 1
ATOM 1309 C CA . HIS A 1 175 ? 5.894 -1.465 7.563 1.00 92.25 175 HIS A CA 1
ATOM 1310 C C . HIS A 1 175 ? 7.216 -1.935 8.180 1.00 92.25 175 HIS A C 1
ATOM 1312 O O . HIS A 1 175 ? 8.228 -1.252 8.068 1.00 92.25 175 HIS A O 1
ATOM 1318 N N . ARG A 1 176 ? 7.227 -3.123 8.798 1.00 91.69 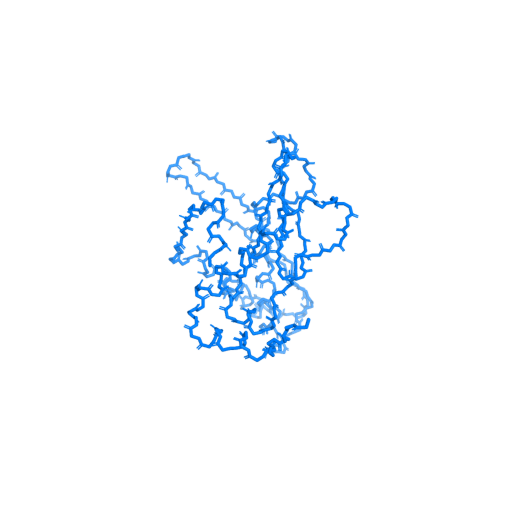176 ARG A N 1
ATOM 1319 C CA . ARG A 1 176 ? 8.441 -3.687 9.404 1.00 91.69 176 ARG A CA 1
ATOM 1320 C C . ARG A 1 176 ? 9.526 -4.002 8.379 1.00 91.69 176 ARG A C 1
ATOM 1322 O O . ARG A 1 176 ? 10.693 -3.818 8.701 1.00 91.69 176 ARG A O 1
ATOM 1329 N N . THR A 1 177 ? 9.157 -4.463 7.185 1.00 92.62 177 THR A N 1
ATOM 1330 C CA . THR A 1 177 ? 10.108 -4.680 6.088 1.00 92.62 177 THR A CA 1
ATOM 1331 C C . THR A 1 177 ? 10.769 -3.368 5.671 1.00 92.62 177 THR A C 1
ATOM 1333 O O . THR A 1 177 ? 11.987 -3.320 5.555 1.00 92.62 177 THR A O 1
ATOM 1336 N N . LEU A 1 178 ? 9.990 -2.295 5.503 1.00 91.81 178 LEU A N 1
ATOM 1337 C CA . LEU A 1 178 ? 10.508 -0.993 5.064 1.00 91.81 178 LEU A CA 1
ATO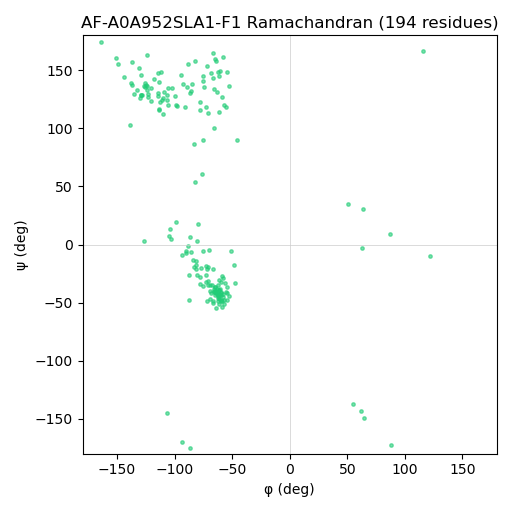M 1338 C C . LEU A 1 178 ? 11.308 -0.251 6.144 1.00 91.81 178 LEU A C 1
ATOM 1340 O O . LEU A 1 178 ? 12.227 0.490 5.821 1.00 91.81 178 LEU A O 1
ATOM 1344 N N . ALA A 1 179 ? 10.955 -0.432 7.417 1.00 89.12 179 ALA A N 1
ATOM 1345 C CA . ALA A 1 179 ? 11.667 0.166 8.548 1.00 89.12 179 ALA A CA 1
ATOM 1346 C C . ALA A 1 179 ? 12.875 -0.667 9.020 1.00 89.12 179 ALA A C 1
ATOM 1348 O O . ALA A 1 179 ? 13.582 -0.258 9.942 1.00 89.12 179 ALA A O 1
ATOM 1349 N N . GLY A 1 180 ? 13.059 -1.863 8.458 1.00 89.62 180 GLY A N 1
ATOM 1350 C CA . GLY A 1 180 ? 14.115 -2.799 8.823 1.00 89.62 180 GLY A CA 1
ATOM 1351 C C . GLY A 1 180 ? 15.366 -2.674 7.956 1.00 89.62 180 GLY A C 1
ATOM 1352 O O . GLY A 1 180 ? 15.513 -1.757 7.153 1.00 89.62 180 GLY A O 1
ATOM 1353 N N . ASP A 1 181 ? 16.263 -3.643 8.119 1.00 89.94 181 ASP A N 1
ATOM 1354 C CA . ASP A 1 181 ? 17.448 -3.809 7.278 1.00 89.94 181 ASP A CA 1
ATOM 1355 C C . ASP A 1 181 ? 17.062 -4.566 5.995 1.00 89.94 181 ASP A C 1
ATOM 1357 O O . ASP A 1 181 ? 17.056 -5.799 5.947 1.00 89.94 181 ASP A O 1
ATOM 1361 N N . LEU A 1 182 ? 16.602 -3.818 4.989 1.00 90.44 182 LEU A N 1
ATOM 1362 C CA . LEU A 1 182 ? 16.170 -4.345 3.697 1.00 90.44 182 LEU A CA 1
ATOM 1363 C C . LEU A 1 182 ? 17.348 -4.375 2.719 1.00 90.44 182 LEU A C 1
ATOM 1365 O O . LEU A 1 182 ? 17.867 -3.333 2.323 1.00 90.44 182 LEU A O 1
ATOM 1369 N N . VAL A 1 183 ? 17.703 -5.570 2.251 1.00 92.00 183 VAL A N 1
ATOM 1370 C CA . VAL A 1 183 ? 18.681 -5.749 1.174 1.00 92.00 183 VAL A CA 1
ATOM 1371 C C . VAL A 1 183 ? 17.945 -5.939 -0.149 1.00 92.00 183 VAL A C 1
ATOM 1373 O O . VAL A 1 183 ? 17.200 -6.902 -0.317 1.00 92.00 183 VAL A O 1
ATOM 1376 N N . LEU A 1 184 ? 18.179 -5.032 -1.098 1.00 90.44 184 LEU A N 1
ATOM 1377 C CA . LEU A 1 184 ? 17.707 -5.147 -2.477 1.00 90.44 184 LEU A CA 1
ATOM 1378 C C . LEU A 1 184 ? 18.887 -5.504 -3.380 1.00 90.44 184 LEU A C 1
ATOM 1380 O O . LEU A 1 184 ? 19.864 -4.761 -3.455 1.00 90.44 184 LEU A O 1
ATOM 1384 N N . THR A 1 185 ? 18.798 -6.641 -4.063 1.00 92.31 185 THR A N 1
ATOM 1385 C CA . THR A 1 185 ? 19.797 -7.086 -5.037 1.00 92.31 185 THR A CA 1
ATOM 1386 C C . THR A 1 185 ? 19.196 -7.114 -6.434 1.00 92.31 185 THR A C 1
ATOM 1388 O O . THR A 1 185 ? 18.009 -7.373 -6.625 1.00 92.31 185 THR A O 1
ATOM 1391 N N . THR A 1 186 ? 20.024 -6.837 -7.436 1.00 91.81 186 THR A N 1
ATOM 1392 C CA . THR A 1 186 ? 19.636 -6.913 -8.844 1.00 91.81 186 THR A CA 1
ATOM 1393 C C . THR A 1 186 ? 20.667 -7.748 -9.573 1.00 91.81 186 THR A C 1
ATOM 1395 O O . THR A 1 186 ? 21.867 -7.505 -9.453 1.00 91.81 186 THR A O 1
ATOM 1398 N N . VAL A 1 187 ? 20.189 -8.742 -10.311 1.00 89.81 187 VAL A N 1
ATOM 1399 C CA . VAL A 1 187 ? 21.017 -9.605 -11.149 1.00 89.81 187 VAL A CA 1
ATOM 1400 C C . VAL A 1 187 ? 20.511 -9.459 -12.573 1.00 89.81 187 VAL A C 1
ATOM 1402 O O . VAL A 1 187 ? 19.326 -9.662 -12.833 1.00 89.81 187 VAL A O 1
ATOM 1405 N N . LEU A 1 188 ? 21.409 -9.076 -13.478 1.00 90.56 188 LEU A N 1
ATOM 1406 C CA . LEU A 1 188 ? 21.144 -9.148 -14.908 1.00 90.56 188 LEU A CA 1
ATOM 1407 C C . LEU A 1 188 ? 21.237 -10.613 -15.334 1.00 90.56 188 LEU A C 1
ATOM 1409 O O . LEU A 1 188 ? 22.162 -11.314 -14.928 1.00 90.56 188 LEU A O 1
ATOM 1413 N N . VAL A 1 189 ? 20.286 -11.060 -16.142 1.00 86.31 189 VAL A N 1
ATOM 1414 C CA . VAL A 1 189 ? 20.284 -12.407 -16.708 1.00 86.31 189 VAL A CA 1
ATOM 1415 C C . VAL A 1 189 ? 20.160 -12.282 -18.217 1.00 86.31 189 VAL A C 1
ATOM 1417 O O . VAL A 1 189 ? 19.362 -11.477 -18.705 1.00 86.31 189 VAL A O 1
ATOM 1420 N N . GLU A 1 190 ? 20.968 -13.056 -18.933 1.00 87.38 190 GLU A N 1
ATOM 1421 C CA . GLU A 1 190 ? 21.042 -13.004 -20.387 1.00 87.38 190 GLU A CA 1
ATOM 1422 C C . GLU A 1 190 ? 19.794 -13.610 -21.037 1.00 87.38 190 GLU A C 1
ATOM 1424 O O . GLU A 1 190 ? 19.094 -14.472 -20.488 1.00 87.38 190 GLU A O 1
ATOM 1429 N N . GLU A 1 191 ? 19.506 -13.150 -22.251 1.00 72.25 191 GLU A N 1
ATOM 1430 C CA . GLU A 1 191 ? 18.420 -13.678 -23.062 1.00 72.25 191 GLU A CA 1
ATOM 1431 C C . GLU A 1 191 ? 18.717 -15.137 -23.452 1.00 72.25 191 GLU A C 1
ATOM 1433 O O . GLU A 1 191 ? 19.496 -15.408 -24.360 1.00 72.25 191 GLU A O 1
ATOM 1438 N N . GLY A 1 192 ? 18.104 -16.087 -22.739 1.00 61.16 192 GLY A N 1
ATOM 1439 C CA . GLY A 1 192 ? 18.247 -17.524 -23.004 1.00 61.16 192 GLY A CA 1
ATOM 1440 C C . GLY A 1 192 ? 18.782 -18.361 -21.839 1.00 61.16 192 GLY A C 1
ATOM 1441 O O . GLY A 1 192 ? 18.657 -19.579 -21.891 1.00 61.16 192 GLY A O 1
ATOM 1442 N N . ASP A 1 193 ? 19.264 -17.762 -20.746 1.00 51.28 193 ASP A N 1
ATOM 1443 C CA . ASP A 1 193 ? 19.761 -18.514 -19.570 1.00 51.28 193 ASP A CA 1
ATOM 1444 C C . ASP A 1 193 ? 18.651 -19.221 -18.764 1.00 51.28 193 ASP A C 1
ATOM 1446 O O . ASP A 1 193 ? 18.914 -20.008 -17.859 1.00 51.28 193 ASP A O 1
ATOM 1450 N N . ALA A 1 194 ? 17.391 -19.008 -19.140 1.00 46.41 194 ALA A N 1
ATOM 1451 C CA . ALA A 1 194 ? 16.249 -19.805 -18.697 1.00 46.41 194 ALA A CA 1
ATOM 1452 C C . ALA A 1 194 ? 16.073 -21.135 -19.461 1.00 46.41 194 ALA A C 1
ATOM 1454 O O . ALA A 1 194 ? 15.064 -21.816 -19.271 1.00 46.41 194 ALA A O 1
ATOM 1455 N N . MET A 1 195 ? 16.983 -21.466 -20.387 1.00 38.06 195 MET A N 1
ATOM 1456 C CA . MET A 1 195 ? 16.874 -22.616 -21.297 1.00 38.06 195 MET A CA 1
ATOM 1457 C C . MET A 1 195 ? 17.755 -23.822 -20.925 1.00 38.06 195 MET A C 1
ATOM 1459 O O . MET A 1 195 ? 17.893 -24.724 -21.755 1.00 38.06 195 MET A O 1
ATOM 1463 N N . ALA A 1 196 ? 18.324 -23.868 -19.717 1.00 33.38 196 ALA A N 1
ATOM 1464 C CA . ALA A 1 196 ? 19.091 -25.014 -19.217 1.00 33.38 196 ALA A CA 1
ATOM 1465 C C . ALA A 1 196 ? 18.485 -25.593 -17.934 1.00 33.38 196 ALA A C 1
ATOM 1467 O O . ALA A 1 196 ? 18.170 -24.800 -17.019 1.00 33.38 196 ALA A O 1
#